Protein AF-A0A0B1TP93-F1 (afdb_monomer)

Radius of gyration: 24.2 Å; Cα contacts (8 Å, |Δi|>4): 201; chains: 1; bounding box: 73×57×52 Å

Mean predicted aligned error: 10.51 Å

Solvent-accessible surface area (backbone atoms only — not comparable to full-atom values): 12156 Å² total; per-residue (Å²): 126,74,70,66,61,55,55,57,62,55,63,61,63,81,68,67,81,67,82,81,66,78,88,52,59,66,60,50,34,51,51,51,49,71,74,44,86,90,63,82,66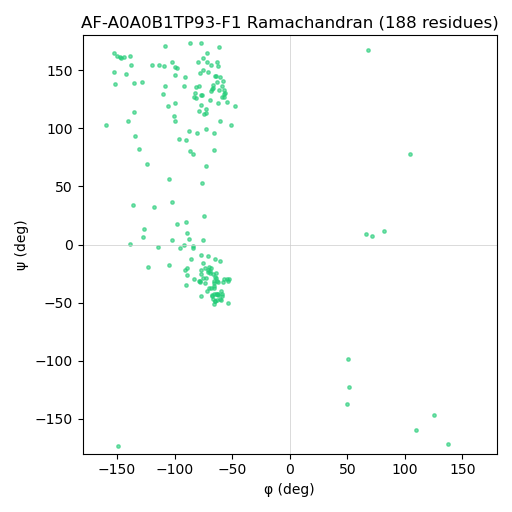,74,80,74,99,59,52,74,66,63,52,56,45,61,39,72,56,74,84,46,73,72,63,87,81,84,77,77,82,86,76,89,72,95,69,86,81,69,98,71,88,54,69,59,73,77,41,64,85,48,57,74,72,72,61,85,82,78,64,39,50,44,19,28,42,39,48,84,48,52,27,69,13,32,27,67,68,56,53,53,54,43,27,46,77,69,32,49,51,44,60,44,56,56,83,42,79,95,34,36,47,35,41,91,58,70,52,41,43,95,53,87,91,46,81,85,40,41,77,61,94,52,94,53,50,78,67,76,80,89,65,94,57,42,47,91,89,45,92,59,54,39,79,79,42,44,46,62,54,131

Structure (mmCIF, N/CA/C/O backbone):
data_AF-A0A0B1TP93-F1
#
_entry.id   AF-A0A0B1TP93-F1
#
loop_
_atom_site.group_PDB
_atom_site.id
_atom_site.type_symbol
_atom_site.label_atom_id
_atom_site.label_alt_id
_atom_site.label_comp_id
_atom_site.label_asym_id
_atom_site.label_entity_id
_atom_site.label_seq_id
_atom_site.pdbx_PDB_ins_code
_atom_site.Cartn_x
_atom_site.Cartn_y
_atom_site.Cartn_z
_atom_site.occupancy
_atom_site.B_iso_or_equiv
_atom_site.auth_seq_id
_atom_site.auth_comp_id
_atom_site.auth_asym_id
_atom_site.auth_atom_id
_atom_site.pdbx_PDB_model_num
ATOM 1 N N . THR A 1 1 ? 47.841 -39.096 -28.727 1.00 54.81 1 THR A N 1
ATOM 2 C CA . THR A 1 1 ? 47.836 -38.329 -27.460 1.00 54.81 1 THR A CA 1
ATOM 3 C C . THR A 1 1 ? 47.252 -36.923 -27.576 1.00 54.81 1 THR A C 1
ATOM 5 O O . THR A 1 1 ? 46.591 -36.526 -26.631 1.00 54.81 1 THR A O 1
ATOM 8 N N . ASN A 1 2 ? 47.375 -36.186 -28.693 1.00 51.75 2 ASN A N 1
ATOM 9 C CA . ASN A 1 2 ? 46.928 -34.773 -28.737 1.00 51.75 2 ASN A CA 1
ATOM 10 C C . ASN A 1 2 ? 45.438 -34.507 -29.065 1.00 51.75 2 ASN A C 1
ATOM 12 O O . ASN A 1 2 ? 44.979 -33.393 -28.848 1.00 51.75 2 ASN A O 1
ATOM 16 N N . ALA A 1 3 ? 44.660 -35.486 -29.544 1.00 48.00 3 ALA A N 1
ATOM 17 C CA . ALA A 1 3 ? 43.242 -35.263 -29.885 1.00 48.00 3 ALA A CA 1
ATOM 18 C C . ALA A 1 3 ? 42.294 -35.254 -28.664 1.00 48.00 3 ALA A C 1
ATOM 20 O O . ALA A 1 3 ? 41.300 -34.535 -28.653 1.00 48.00 3 ALA A O 1
ATOM 21 N N . VAL A 1 4 ? 42.610 -36.026 -27.616 1.00 44.28 4 VAL A N 1
ATOM 22 C CA . VAL A 1 4 ? 41.745 -36.173 -26.426 1.00 44.28 4 VAL A CA 1
ATOM 23 C C . VAL A 1 4 ? 41.778 -34.918 -25.541 1.00 44.28 4 VAL A C 1
ATOM 25 O O . VAL A 1 4 ? 40.759 -34.534 -24.979 1.00 44.28 4 VAL A O 1
ATOM 28 N N . LEU A 1 5 ? 42.922 -34.226 -25.483 1.00 43.34 5 LEU A N 1
ATOM 29 C CA . LEU A 1 5 ? 43.081 -32.966 -24.746 1.00 43.34 5 LEU A CA 1
ATOM 30 C C . LEU A 1 5 ? 42.241 -31.814 -25.327 1.00 43.34 5 LEU A C 1
ATOM 32 O O . LEU A 1 5 ? 41.767 -30.971 -24.571 1.00 43.34 5 LEU A O 1
ATOM 36 N N . ALA A 1 6 ? 42.008 -31.794 -26.644 1.00 44.69 6 ALA A N 1
ATOM 37 C CA . ALA A 1 6 ? 41.216 -30.746 -27.291 1.00 44.69 6 ALA A CA 1
ATOM 38 C C . ALA A 1 6 ? 39.714 -30.834 -26.950 1.00 44.69 6 ALA A C 1
ATOM 40 O O . ALA A 1 6 ? 39.073 -29.811 -26.728 1.00 44.69 6 ALA A O 1
ATOM 41 N N . LEU A 1 7 ? 39.156 -32.046 -26.847 1.00 41.69 7 LEU A N 1
ATOM 42 C CA . LEU A 1 7 ? 37.740 -32.251 -26.504 1.00 41.69 7 LEU A CA 1
ATOM 43 C C . LEU A 1 7 ? 37.415 -31.860 -25.054 1.00 41.69 7 LEU A C 1
ATOM 45 O O . LEU A 1 7 ? 36.369 -31.265 -24.806 1.00 41.69 7 LEU A O 1
ATOM 49 N N . VAL A 1 8 ? 38.321 -32.122 -24.107 1.00 45.44 8 VAL A N 1
ATOM 50 C CA . VAL A 1 8 ? 38.129 -31.742 -22.693 1.00 45.44 8 VAL A CA 1
ATOM 51 C C . VAL A 1 8 ? 38.113 -30.214 -22.516 1.00 45.44 8 VAL A C 1
ATOM 53 O O . VAL A 1 8 ? 37.357 -29.702 -21.690 1.00 45.44 8 VAL A O 1
ATOM 56 N N . ALA A 1 9 ? 38.880 -29.475 -23.325 1.00 43.78 9 ALA A N 1
ATOM 57 C CA . ALA A 1 9 ? 38.901 -28.009 -23.309 1.00 43.78 9 ALA A CA 1
ATOM 58 C C . ALA A 1 9 ? 37.633 -27.364 -23.906 1.00 43.78 9 ALA A C 1
ATOM 60 O O . ALA A 1 9 ? 37.250 -26.275 -23.492 1.00 43.78 9 ALA A O 1
ATOM 61 N N . ILE A 1 10 ? 36.964 -28.028 -24.855 1.00 47.50 10 ILE A N 1
ATOM 62 C CA . ILE A 1 10 ? 35.713 -27.524 -25.448 1.00 47.50 10 ILE A CA 1
ATOM 63 C C . ILE A 1 10 ? 34.537 -27.756 -24.487 1.00 47.50 10 ILE A C 1
ATOM 65 O O . ILE A 1 10 ? 33.770 -26.836 -24.222 1.00 47.50 10 ILE A O 1
ATOM 69 N N . ILE A 1 11 ? 34.441 -28.945 -23.882 1.00 45.34 11 ILE A N 1
ATOM 70 C CA . ILE A 1 11 ? 33.333 -29.303 -22.972 1.00 45.34 11 ILE A CA 1
ATOM 71 C C . ILE A 1 11 ? 33.375 -28.498 -21.652 1.00 45.34 11 ILE A C 1
ATOM 73 O O . ILE A 1 11 ? 32.359 -28.355 -20.977 1.00 45.34 11 ILE A O 1
ATOM 77 N N . SER A 1 12 ? 34.524 -27.921 -21.284 1.00 47.81 12 SER A N 1
ATOM 78 C CA . SER A 1 12 ? 34.661 -27.083 -20.081 1.00 47.81 12 SER A CA 1
ATOM 79 C C . SER A 1 12 ? 34.249 -25.612 -20.268 1.00 47.81 12 SER A C 1
ATOM 81 O O . SER A 1 12 ? 34.214 -24.878 -19.281 1.00 47.81 12 SER A O 1
ATOM 83 N N . LEU A 1 13 ? 33.866 -25.183 -21.479 1.00 43.97 13 LEU A N 1
ATOM 84 C CA . LEU A 1 13 ? 33.298 -23.845 -21.721 1.00 43.97 13 LEU A CA 1
ATOM 85 C C . LEU A 1 13 ? 31.765 -23.793 -21.581 1.00 43.97 13 LEU A C 1
ATOM 87 O O . LEU A 1 13 ? 31.232 -22.757 -21.190 1.00 43.97 13 LEU A O 1
ATOM 91 N N . ASP A 1 14 ? 31.064 -24.908 -21.803 1.00 47.41 14 ASP A N 1
ATOM 92 C CA . ASP A 1 14 ? 29.592 -24.974 -21.737 1.00 47.41 14 ASP A CA 1
ATOM 93 C C . ASP A 1 14 ? 29.036 -25.185 -20.311 1.00 47.41 14 ASP A C 1
ATOM 95 O O . ASP A 1 14 ? 27.822 -25.212 -20.108 1.00 47.41 14 ASP A O 1
ATOM 99 N N . VAL A 1 15 ? 29.908 -25.304 -19.298 1.00 47.03 15 VAL A N 1
ATOM 100 C CA . VAL A 1 15 ? 29.528 -25.499 -17.879 1.00 47.03 15 VAL A CA 1
ATOM 101 C C . VAL A 1 15 ? 30.000 -24.342 -16.987 1.00 47.03 15 VAL A C 1
ATOM 103 O O . VAL A 1 15 ? 30.248 -24.505 -15.794 1.00 47.03 15 VAL A O 1
ATOM 106 N N . VAL A 1 16 ? 30.049 -23.121 -17.530 1.00 46.19 16 VAL A N 1
ATOM 107 C CA . VAL A 1 16 ? 29.897 -21.923 -16.693 1.00 46.19 16 VAL A CA 1
ATOM 108 C C . VAL A 1 16 ? 28.412 -21.587 -16.637 1.00 46.19 16 VAL A C 1
ATOM 110 O O . VAL A 1 16 ? 27.889 -20.819 -17.444 1.00 46.19 16 VAL A O 1
ATOM 113 N N . ALA A 1 17 ? 27.725 -22.158 -15.647 1.00 47.31 17 ALA A N 1
ATOM 114 C CA . ALA A 1 17 ? 26.416 -21.680 -15.222 1.00 47.31 17 ALA A CA 1
ATOM 115 C C . ALA A 1 17 ? 26.583 -20.277 -14.613 1.00 47.31 17 ALA A C 1
ATOM 117 O O . ALA A 1 17 ? 26.699 -20.110 -13.401 1.00 47.31 17 ALA A O 1
ATOM 118 N N . ILE A 1 18 ? 26.654 -19.267 -15.483 1.00 44.12 18 ILE A N 1
ATOM 119 C CA . ILE A 1 18 ? 26.717 -17.856 -15.110 1.00 44.12 18 ILE A CA 1
ATOM 120 C C . ILE A 1 18 ? 25.525 -17.562 -14.197 1.00 44.12 18 ILE A C 1
ATOM 122 O O . ILE A 1 18 ? 24.376 -17.720 -14.615 1.00 44.12 18 ILE A O 1
ATOM 126 N N . GLU A 1 19 ? 25.795 -17.071 -12.983 1.00 42.56 19 GLU A N 1
ATOM 127 C CA . GLU A 1 19 ? 24.810 -16.327 -12.197 1.00 42.56 19 GLU A CA 1
ATOM 128 C C . GLU A 1 19 ? 24.235 -15.227 -13.098 1.00 42.56 19 GLU A C 1
ATOM 130 O O . GLU A 1 19 ? 24.906 -14.221 -13.354 1.00 42.56 19 GLU A O 1
ATOM 135 N N . ARG A 1 20 ? 23.018 -15.416 -13.626 1.00 48.25 20 ARG A N 1
ATOM 136 C CA . ARG A 1 20 ? 22.408 -14.504 -14.606 1.00 48.25 20 ARG A CA 1
ATOM 137 C C . ARG A 1 20 ? 21.962 -13.189 -13.957 1.00 48.25 20 ARG A C 1
ATOM 139 O O . ARG A 1 20 ? 20.781 -12.857 -13.928 1.00 48.25 20 ARG A O 1
ATOM 146 N N . ARG A 1 21 ? 22.927 -12.385 -13.504 1.00 51.12 21 ARG A N 1
ATOM 147 C CA . ARG A 1 21 ? 22.777 -10.930 -13.492 1.00 51.12 21 ARG A CA 1
ATOM 148 C C . ARG A 1 21 ? 22.481 -10.490 -14.932 1.00 51.12 21 ARG A C 1
ATOM 150 O O . ARG A 1 21 ? 23.198 -10.927 -15.834 1.00 51.12 21 ARG A O 1
ATOM 157 N N . PRO A 1 22 ? 21.480 -9.628 -15.174 1.00 55.19 22 PRO A N 1
ATOM 158 C CA . PRO A 1 22 ? 21.334 -8.975 -16.467 1.00 55.19 22 PRO A CA 1
ATOM 159 C C . PRO A 1 22 ? 22.534 -8.038 -16.655 1.00 55.19 22 PRO A C 1
ATOM 161 O O . PRO A 1 22 ? 22.556 -6.939 -16.105 1.00 55.19 22 PRO A O 1
ATOM 164 N N . GLN A 1 23 ? 23.571 -8.506 -17.358 1.00 63.78 23 GLN A N 1
ATOM 165 C CA . GLN A 1 23 ? 24.828 -7.758 -17.508 1.00 63.78 23 GLN A CA 1
ATOM 166 C C . GLN A 1 23 ? 24.680 -6.518 -18.404 1.00 63.78 23 GLN A C 1
ATOM 168 O O . GLN A 1 23 ? 25.482 -5.598 -18.292 1.00 63.78 23 GLN A O 1
ATOM 173 N N . ASP A 1 24 ? 23.632 -6.466 -19.230 1.00 81.44 24 ASP A N 1
ATOM 174 C CA . ASP A 1 24 ? 23.309 -5.343 -20.110 1.00 81.44 24 ASP A CA 1
ATOM 175 C C . ASP A 1 24 ? 21.829 -4.943 -19.961 1.00 81.44 24 ASP A C 1
ATOM 177 O O . ASP A 1 24 ? 20.952 -5.377 -20.709 1.00 81.44 24 ASP A O 1
ATOM 181 N N . ILE A 1 25 ? 21.532 -4.138 -18.934 1.00 83.94 25 ILE A N 1
ATOM 182 C CA . ILE A 1 25 ? 20.193 -3.555 -18.736 1.00 83.94 25 ILE A CA 1
ATOM 183 C C . ILE A 1 25 ? 19.794 -2.633 -19.911 1.00 83.94 25 ILE A C 1
ATOM 185 O O . ILE A 1 25 ? 18.658 -2.769 -20.369 1.00 83.94 25 ILE A O 1
ATOM 189 N N . PRO A 1 26 ? 20.668 -1.746 -20.443 1.00 90.12 26 PRO A N 1
ATOM 190 C CA . PRO A 1 26 ? 20.371 -0.972 -21.653 1.00 90.12 26 PRO A CA 1
ATOM 191 C C . PRO A 1 26 ? 19.946 -1.841 -22.847 1.00 90.12 26 PRO A C 1
ATOM 193 O O . PRO A 1 26 ? 18.871 -1.620 -23.402 1.00 90.12 26 PRO A O 1
ATOM 196 N N . GLY A 1 27 ? 20.710 -2.883 -23.185 1.00 91.94 27 GLY A N 1
ATOM 197 C CA . GLY A 1 27 ? 20.384 -3.790 -24.289 1.00 91.94 27 GLY A CA 1
ATOM 198 C C . GLY A 1 27 ? 19.069 -4.551 -24.093 1.00 91.94 27 GLY A C 1
ATOM 199 O O . GLY A 1 27 ? 18.348 -4.795 -25.061 1.00 91.94 27 GLY A O 1
ATOM 200 N N . ILE A 1 28 ? 18.696 -4.871 -22.847 1.00 91.81 28 ILE A N 1
ATOM 201 C CA . ILE A 1 28 ? 17.374 -5.434 -22.522 1.00 91.81 28 ILE A CA 1
ATOM 202 C C . ILE A 1 28 ? 16.258 -4.406 -22.766 1.00 91.81 28 ILE A C 1
ATOM 204 O O . ILE A 1 28 ? 15.238 -4.756 -23.362 1.00 91.81 28 ILE A O 1
ATOM 208 N N . VAL A 1 29 ? 16.439 -3.149 -22.348 1.00 94.00 29 VAL A N 1
ATOM 209 C CA . VAL A 1 29 ? 15.468 -2.064 -22.587 1.00 94.00 29 VAL A CA 1
ATOM 210 C C . VAL A 1 29 ? 15.268 -1.836 -24.088 1.00 94.00 29 VAL A C 1
ATOM 212 O O . VAL A 1 29 ? 14.125 -1.807 -24.553 1.00 94.00 29 VAL A O 1
ATOM 215 N N . ASP A 1 30 ? 16.353 -1.764 -24.860 1.00 95.19 30 ASP A N 1
ATOM 216 C CA . ASP A 1 30 ? 16.305 -1.616 -26.318 1.00 95.19 30 ASP A CA 1
ATOM 217 C C . ASP A 1 30 ? 15.649 -2.824 -26.997 1.00 95.19 30 ASP A C 1
ATOM 219 O O . ASP A 1 30 ? 14.804 -2.659 -27.880 1.00 95.19 30 ASP A O 1
ATOM 223 N N . TYR A 1 31 ? 15.974 -4.048 -26.566 1.00 94.88 31 TYR A N 1
ATOM 224 C CA . TYR A 1 31 ? 15.342 -5.265 -27.075 1.00 94.88 31 TYR A CA 1
ATOM 225 C C . TYR A 1 31 ? 13.826 -5.264 -26.834 1.00 94.88 31 TYR A C 1
ATOM 227 O O . TYR A 1 31 ? 13.060 -5.521 -27.765 1.00 94.88 31 TYR A O 1
ATOM 235 N N . ILE A 1 32 ? 13.381 -4.936 -25.616 1.00 95.44 32 ILE A N 1
ATOM 236 C CA . ILE A 1 32 ? 11.958 -4.883 -25.254 1.00 95.44 32 ILE A CA 1
ATOM 237 C C . ILE A 1 32 ? 11.228 -3.811 -26.072 1.00 95.44 32 ILE A C 1
ATOM 239 O O . ILE A 1 32 ? 10.187 -4.101 -26.662 1.00 95.44 32 ILE A O 1
ATOM 243 N N . ASN A 1 33 ? 11.783 -2.600 -26.159 1.00 96.69 33 ASN A N 1
ATOM 244 C CA . ASN A 1 33 ? 11.187 -1.488 -26.906 1.00 96.69 33 ASN A CA 1
ATOM 245 C C . ASN A 1 33 ? 11.207 -1.704 -28.433 1.00 96.69 33 ASN A C 1
ATOM 247 O O . ASN A 1 33 ? 10.396 -1.124 -29.149 1.00 96.69 33 ASN A O 1
ATOM 251 N N . LYS A 1 34 ? 12.111 -2.549 -28.947 1.00 97.19 34 LYS A N 1
ATOM 252 C CA . LYS A 1 34 ? 12.157 -2.953 -30.362 1.00 97.19 34 LYS A CA 1
ATOM 253 C C . LYS A 1 34 ? 11.194 -4.095 -30.697 1.00 97.19 34 LYS A C 1
ATOM 255 O O . LYS A 1 34 ? 10.776 -4.218 -31.846 1.00 97.19 34 LYS A O 1
ATOM 260 N N . LYS A 1 35 ? 10.896 -4.979 -29.738 1.00 97.69 35 LYS A N 1
ATOM 261 C CA . LYS A 1 35 ? 10.092 -6.194 -29.965 1.00 97.69 35 LYS A CA 1
ATOM 262 C C . LYS A 1 35 ? 8.594 -6.012 -29.748 1.00 97.69 35 LYS A C 1
ATOM 264 O O . LYS A 1 35 ? 7.832 -6.807 -30.289 1.00 97.69 35 LYS A O 1
ATOM 269 N N . GLN A 1 36 ? 8.177 -5.007 -28.985 1.00 95.69 36 GLN A N 1
ATOM 270 C CA . GLN A 1 36 ? 6.768 -4.704 -28.742 1.00 95.69 36 GLN A CA 1
ATOM 271 C C . GLN A 1 36 ? 6.546 -3.195 -28.576 1.00 95.69 36 GLN A C 1
ATOM 273 O O . GLN A 1 36 ? 7.483 -2.454 -28.294 1.00 95.69 36 GLN A O 1
ATOM 278 N N . SER A 1 37 ? 5.297 -2.756 -28.739 1.00 95.50 37 SER A N 1
ATOM 279 C CA . SER A 1 37 ? 4.873 -1.352 -28.622 1.00 95.50 37 SER A CA 1
ATOM 280 C C . SER A 1 37 ? 3.713 -1.144 -27.636 1.00 95.50 37 SER A C 1
ATOM 282 O O . SER A 1 37 ? 3.063 -0.103 -27.666 1.00 95.50 37 SER A O 1
ATOM 284 N N . LEU A 1 38 ? 3.409 -2.148 -26.807 1.00 96.50 38 LEU A N 1
ATOM 285 C CA . LEU A 1 38 ? 2.323 -2.136 -25.820 1.00 96.50 38 LEU A CA 1
ATOM 286 C C . LEU A 1 38 ? 2.700 -1.329 -24.570 1.00 96.50 38 LEU A C 1
ATOM 288 O O . LEU A 1 38 ? 1.847 -0.705 -23.947 1.00 96.50 38 LEU A O 1
ATOM 292 N N . PHE A 1 39 ? 3.983 -1.332 -24.209 1.00 96.06 39 PHE A N 1
ATOM 293 C CA . PHE A 1 39 ? 4.543 -0.534 -23.124 1.00 96.06 39 PHE A CA 1
ATOM 294 C C . PHE A 1 39 ? 5.955 -0.056 -23.474 1.00 96.06 39 PHE A C 1
ATOM 296 O O . PHE A 1 39 ? 6.622 -0.618 -24.343 1.00 96.06 39 PHE A O 1
ATOM 303 N N . LYS A 1 40 ? 6.431 0.974 -22.769 1.00 95.50 40 LYS A N 1
ATOM 304 C CA . LYS A 1 40 ? 7.805 1.468 -22.890 1.00 95.50 40 LYS A CA 1
ATOM 305 C C . LYS A 1 40 ? 8.617 1.047 -21.667 1.00 95.50 40 LYS A C 1
ATOM 307 O O . LYS A 1 40 ? 8.293 1.444 -20.551 1.00 95.50 40 LYS A O 1
ATOM 312 N N . ALA A 1 41 ? 9.671 0.269 -21.885 1.00 94.31 41 ALA A N 1
ATOM 313 C CA . ALA A 1 41 ? 10.693 -0.000 -20.884 1.00 94.31 41 ALA A CA 1
ATOM 314 C C . ALA A 1 41 ? 11.653 1.196 -20.762 1.00 94.31 41 ALA A C 1
ATOM 316 O O . ALA A 1 41 ? 11.940 1.876 -21.751 1.00 94.31 41 ALA A O 1
ATOM 317 N N . ASP A 1 42 ? 12.165 1.427 -19.555 1.00 92.19 42 ASP A N 1
ATOM 318 C CA . ASP A 1 42 ? 13.180 2.437 -19.243 1.00 92.19 42 ASP A CA 1
ATOM 319 C C . ASP A 1 42 ? 14.078 1.918 -18.106 1.00 92.19 42 ASP A C 1
ATOM 321 O O . ASP A 1 42 ? 13.708 0.987 -17.382 1.00 92.19 42 ASP A O 1
ATOM 325 N N . ILE A 1 43 ? 15.265 2.497 -17.948 1.00 88.50 43 ILE A N 1
ATOM 326 C CA . ILE A 1 43 ? 16.232 2.090 -16.925 1.00 88.50 43 ILE A CA 1
ATOM 327 C C . ILE A 1 43 ? 15.787 2.646 -15.557 1.00 88.50 43 ILE A C 1
ATOM 329 O O . ILE A 1 43 ? 15.558 3.855 -15.434 1.00 88.50 43 ILE A O 1
ATOM 333 N N . PRO A 1 44 ? 15.695 1.820 -14.493 1.00 82.81 44 PRO A N 1
ATOM 334 C CA . PRO A 1 44 ? 15.368 2.307 -13.156 1.00 82.81 44 PRO A CA 1
ATOM 335 C C . PRO A 1 44 ? 16.342 3.397 -12.693 1.00 82.81 44 PRO A C 1
ATOM 337 O O . PRO A 1 44 ? 17.556 3.204 -12.695 1.00 82.81 44 PRO A O 1
ATOM 340 N N . LYS A 1 45 ? 15.824 4.533 -12.209 1.00 83.31 45 LYS A N 1
ATOM 341 C CA . LYS A 1 45 ? 16.632 5.672 -11.714 1.00 83.31 45 LYS A CA 1
ATOM 342 C C . LYS A 1 45 ? 17.283 5.418 -10.339 1.00 83.31 45 LYS A C 1
ATOM 344 O O . LYS A 1 45 ? 17.578 6.355 -9.595 1.00 83.31 45 LYS A O 1
ATOM 349 N N . MET A 1 46 ? 17.499 4.158 -9.974 1.00 78.75 46 MET A N 1
ATOM 350 C CA . MET A 1 46 ? 17.955 3.683 -8.665 1.00 78.75 46 MET A CA 1
ATOM 351 C C . MET A 1 46 ? 18.992 2.568 -8.812 1.00 78.75 46 MET A C 1
ATOM 353 O O . MET A 1 46 ? 19.120 1.966 -9.875 1.00 78.75 46 MET A O 1
ATOM 357 N N . SER A 1 47 ? 19.754 2.298 -7.750 1.00 80.38 47 SER A N 1
ATOM 358 C CA . SER A 1 47 ? 20.727 1.198 -7.780 1.00 80.38 47 SER A CA 1
ATOM 359 C C . SER A 1 47 ? 20.019 -0.161 -7.828 1.00 80.38 47 SER A C 1
ATOM 361 O O . SER A 1 47 ? 18.912 -0.302 -7.315 1.00 80.38 47 SER A O 1
ATOM 363 N N . TYR A 1 48 ? 20.668 -1.199 -8.368 1.00 79.19 48 TYR A N 1
ATOM 364 C CA . TYR A 1 48 ? 20.110 -2.560 -8.343 1.00 79.19 48 TYR A CA 1
ATOM 365 C C . TYR A 1 48 ? 19.828 -3.058 -6.911 1.00 79.19 48 TYR A C 1
ATOM 367 O O . TYR A 1 48 ? 18.857 -3.778 -6.690 1.00 79.19 48 TYR A O 1
ATOM 375 N N . LYS A 1 49 ? 20.634 -2.630 -5.926 1.00 76.75 49 LYS A N 1
ATOM 376 C CA . LYS A 1 49 ? 20.413 -2.929 -4.503 1.00 76.75 49 LYS A CA 1
ATOM 377 C C . LYS A 1 49 ? 19.126 -2.275 -3.985 1.00 76.75 49 LYS A C 1
ATOM 379 O O . LYS A 1 49 ? 18.315 -2.968 -3.385 1.00 76.75 49 LYS A O 1
ATOM 384 N N . GLU A 1 50 ? 18.934 -0.985 -4.267 1.00 75.69 50 GLU A N 1
ATOM 385 C CA . GLU A 1 50 ? 17.733 -0.212 -3.901 1.00 75.69 50 GLU A CA 1
ATOM 386 C C . GLU A 1 50 ? 16.475 -0.717 -4.628 1.00 75.69 50 GLU A C 1
ATOM 388 O O . GLU A 1 50 ? 15.387 -0.732 -4.064 1.00 75.69 50 GLU A O 1
ATOM 393 N N . PHE A 1 51 ? 16.615 -1.161 -5.879 1.00 77.94 51 PHE A N 1
ATOM 394 C CA . PHE A 1 51 ? 15.531 -1.789 -6.628 1.00 77.94 51 PHE A CA 1
ATOM 395 C C . PHE A 1 51 ? 15.138 -3.127 -5.994 1.00 77.94 51 PHE A C 1
ATOM 397 O O . PHE A 1 51 ? 13.975 -3.334 -5.659 1.00 77.94 51 PHE A O 1
ATOM 404 N N . LYS A 1 52 ? 16.112 -4.017 -5.745 1.00 76.69 52 LYS A N 1
ATOM 405 C CA . LYS A 1 52 ? 15.856 -5.321 -5.120 1.00 76.69 52 LYS A CA 1
ATOM 406 C C . LYS A 1 52 ? 15.315 -5.193 -3.688 1.00 76.69 52 LYS A C 1
ATOM 408 O O . LYS A 1 52 ? 14.504 -6.021 -3.295 1.00 76.69 52 LYS A O 1
ATOM 413 N N . SER A 1 53 ? 15.692 -4.159 -2.929 1.00 73.62 53 SER A N 1
ATOM 414 C CA . SER A 1 53 ? 15.166 -3.906 -1.575 1.00 73.62 53 SER A CA 1
ATOM 415 C C . SER A 1 53 ? 13.740 -3.341 -1.533 1.00 73.62 53 SER A C 1
ATOM 417 O O . SER A 1 53 ? 13.263 -3.021 -0.448 1.00 73.62 53 SER A O 1
ATOM 419 N N . ARG A 1 54 ? 13.071 -3.204 -2.686 1.00 75.19 54 ARG A N 1
ATOM 420 C CA . ARG A 1 54 ? 11.654 -2.824 -2.814 1.00 75.19 54 ARG A CA 1
ATOM 421 C C . ARG A 1 54 ? 10.789 -3.949 -3.410 1.00 75.19 54 ARG A C 1
ATOM 423 O O . ARG A 1 54 ? 9.586 -3.767 -3.566 1.00 75.19 54 ARG A O 1
ATOM 430 N N . LEU A 1 55 ? 11.379 -5.093 -3.778 1.00 76.88 55 LEU A N 1
ATOM 431 C CA . LEU A 1 55 ? 10.681 -6.215 -4.418 1.00 76.88 55 LEU A CA 1
ATOM 432 C C . LEU A 1 55 ? 10.344 -7.331 -3.425 1.00 76.88 55 LEU A C 1
ATOM 434 O O . LEU A 1 55 ? 11.115 -7.630 -2.516 1.00 76.88 55 LEU A O 1
ATOM 438 N N . ILE A 1 56 ? 9.202 -7.986 -3.644 1.00 74.81 56 ILE A N 1
ATOM 439 C CA . ILE A 1 56 ? 8.806 -9.185 -2.897 1.00 74.81 56 ILE A CA 1
ATOM 440 C C . ILE A 1 56 ? 9.743 -10.343 -3.276 1.00 74.81 56 ILE A C 1
ATOM 442 O O . ILE A 1 56 ? 10.025 -10.573 -4.451 1.00 74.81 56 ILE A O 1
ATOM 446 N N . ASP A 1 57 ? 10.239 -11.028 -2.250 1.00 76.88 57 ASP A N 1
ATOM 447 C CA . ASP A 1 57 ? 11.139 -12.180 -2.329 1.00 76.88 57 ASP A CA 1
ATOM 448 C C . ASP A 1 57 ? 10.331 -13.442 -2.682 1.00 76.88 57 ASP A C 1
ATOM 450 O O . ASP A 1 57 ? 9.225 -13.650 -2.174 1.00 76.88 57 ASP A O 1
ATOM 454 N N . ASP A 1 58 ? 10.855 -14.255 -3.597 1.00 80.94 58 ASP A N 1
ATOM 455 C CA . ASP A 1 58 ? 10.142 -15.339 -4.272 1.00 80.94 58 ASP A CA 1
ATOM 456 C C . ASP A 1 58 ? 9.686 -16.456 -3.321 1.00 80.94 58 ASP A C 1
ATOM 458 O O . ASP A 1 58 ? 8.599 -17.010 -3.504 1.00 80.94 58 ASP A O 1
ATOM 462 N N . LYS A 1 59 ? 10.413 -16.682 -2.218 1.00 80.00 59 LYS A N 1
ATOM 463 C CA . LYS A 1 59 ? 10.040 -17.658 -1.171 1.00 80.00 59 LYS A CA 1
ATOM 464 C C . LYS A 1 59 ? 8.696 -17.369 -0.485 1.00 80.00 59 LYS A C 1
ATOM 466 O O . LYS A 1 59 ? 8.176 -18.207 0.244 1.00 80.00 59 LYS A O 1
ATOM 471 N N . TYR A 1 60 ? 8.136 -16.170 -0.662 1.00 76.44 60 TYR A N 1
ATOM 472 C CA . TYR A 1 60 ? 6.861 -15.776 -0.060 1.00 76.44 60 TYR A CA 1
ATOM 473 C C . TYR A 1 60 ? 5.637 -16.052 -0.946 1.00 76.44 60 TYR A C 1
ATOM 475 O O . TYR A 1 60 ? 4.508 -15.825 -0.508 1.00 76.44 60 TYR A O 1
ATOM 483 N N . PHE A 1 61 ? 5.840 -16.601 -2.148 1.00 77.75 61 PHE A N 1
ATOM 484 C CA . PHE A 1 61 ? 4.768 -17.089 -3.026 1.00 77.75 61 PHE A CA 1
ATOM 485 C C . PHE A 1 61 ? 4.500 -18.603 -2.885 1.00 77.75 61 PHE A C 1
ATOM 487 O O . PHE A 1 61 ? 3.577 -19.115 -3.518 1.00 77.75 61 PHE A O 1
ATOM 494 N N . GLU A 1 62 ? 5.273 -19.310 -2.053 1.00 74.81 62 GLU A N 1
ATOM 495 C CA . GLU A 1 62 ? 5.197 -20.770 -1.850 1.00 74.81 62 GLU A CA 1
ATOM 496 C C . GLU A 1 62 ? 4.206 -21.212 -0.745 1.00 74.81 62 GLU A C 1
ATOM 498 O O . GLU A 1 62 ? 4.205 -22.374 -0.346 1.00 74.81 62 GLU A O 1
ATOM 503 N N . ASP A 1 63 ? 3.369 -20.305 -0.224 1.00 70.00 63 ASP A N 1
ATOM 504 C CA . ASP A 1 63 ? 2.405 -20.613 0.851 1.00 70.00 63 ASP A CA 1
ATOM 505 C C . ASP A 1 63 ? 1.235 -21.490 0.358 1.00 70.00 63 ASP A C 1
ATOM 507 O O . ASP A 1 63 ? 0.889 -21.499 -0.829 1.00 70.00 63 ASP A O 1
ATOM 511 N N . GLU A 1 64 ? 0.588 -22.204 1.283 1.00 73.62 64 GLU A N 1
ATOM 512 C CA . GLU A 1 64 ? -0.544 -23.077 0.959 1.00 73.62 64 GLU A CA 1
ATOM 513 C C . GLU A 1 64 ? -1.713 -22.265 0.378 1.00 73.62 64 GLU A C 1
ATOM 515 O O . GLU A 1 64 ? -2.226 -21.324 0.991 1.00 73.62 64 GLU A O 1
ATOM 520 N N . ARG A 1 65 ? -2.138 -22.618 -0.840 1.00 73.62 65 ARG A N 1
ATOM 521 C CA . ARG A 1 65 ? -3.199 -21.897 -1.547 1.00 73.62 65 ARG A CA 1
ATOM 522 C C . ARG A 1 65 ? -4.566 -22.337 -1.040 1.00 73.62 65 ARG A C 1
ATOM 524 O O . ARG A 1 65 ? -5.132 -23.310 -1.532 1.00 73.62 65 ARG A O 1
ATOM 531 N N . VAL A 1 66 ? -5.109 -21.577 -0.096 1.00 78.06 66 VAL A N 1
ATOM 532 C CA . VAL A 1 66 ? -6.537 -21.630 0.233 1.00 78.06 66 VAL A CA 1
ATOM 533 C C . VAL A 1 66 ? -7.308 -20.963 -0.906 1.00 78.06 66 VAL A C 1
ATOM 535 O O . VAL A 1 66 ? -7.176 -19.760 -1.132 1.00 78.06 66 VAL A O 1
ATOM 538 N N . TYR A 1 67 ? -8.086 -21.754 -1.640 1.00 80.44 67 TYR A N 1
ATOM 539 C CA . TYR A 1 67 ? -8.991 -21.264 -2.677 1.00 80.44 67 TYR A CA 1
ATOM 540 C C . TYR A 1 67 ? -10.370 -21.001 -2.065 1.00 80.44 67 TYR A C 1
ATOM 542 O O . TYR A 1 67 ? -10.859 -21.815 -1.284 1.00 80.44 67 TYR A O 1
ATOM 550 N N . GLY A 1 68 ? -10.985 -19.870 -2.413 1.00 81.75 68 GLY A N 1
ATOM 551 C CA . GLY A 1 68 ? -12.414 -19.656 -2.180 1.00 81.75 68 GLY A CA 1
ATOM 552 C C . GLY A 1 68 ? -13.245 -20.353 -3.256 1.00 81.75 68 GLY A C 1
ATOM 553 O O . GLY A 1 68 ? -12.744 -20.601 -4.355 1.00 81.75 68 GLY A O 1
ATOM 554 N N . ASP A 1 69 ? -14.507 -20.645 -2.948 1.00 86.75 69 ASP A N 1
ATOM 555 C CA . ASP A 1 69 ? -15.447 -21.199 -3.922 1.00 86.75 69 ASP A CA 1
ATOM 556 C C . ASP A 1 69 ? -15.700 -20.210 -5.072 1.00 86.75 69 ASP A C 1
ATOM 558 O O . ASP A 1 69 ? -15.852 -19.002 -4.863 1.00 86.75 69 ASP A O 1
ATOM 562 N N . GLU A 1 70 ? -15.774 -20.722 -6.302 1.00 85.06 70 GLU A N 1
ATOM 563 C CA . GLU A 1 70 ? -16.151 -19.913 -7.460 1.00 85.06 70 GLU A CA 1
ATOM 564 C C . GLU A 1 70 ? -17.652 -19.591 -7.400 1.00 85.06 70 GLU A C 1
ATOM 566 O O . GLU A 1 70 ? -18.509 -20.476 -7.452 1.00 85.06 70 GLU A O 1
ATOM 571 N N . VAL A 1 71 ? -17.982 -18.304 -7.278 1.00 86.56 71 VAL A N 1
ATOM 572 C CA . VAL A 1 71 ? -19.374 -17.847 -7.214 1.00 86.56 71 VAL A CA 1
ATOM 573 C C . VAL A 1 71 ? -19.980 -17.869 -8.616 1.00 86.56 71 VAL A C 1
ATOM 575 O O . VAL A 1 71 ? -19.524 -17.154 -9.506 1.00 86.56 71 VAL A O 1
ATOM 578 N N . ALA A 1 72 ? -21.049 -18.646 -8.800 1.00 87.12 72 ALA A N 1
ATOM 579 C CA . ALA A 1 72 ? -21.775 -18.722 -10.065 1.00 87.12 72 ALA A CA 1
ATOM 580 C C . ALA A 1 72 ? -22.346 -17.347 -10.470 1.00 87.12 72 ALA A C 1
ATOM 582 O O . ALA A 1 72 ? -23.326 -16.863 -9.896 1.00 87.12 72 ALA A O 1
ATOM 583 N N . PHE A 1 73 ? -21.734 -16.719 -11.477 1.00 88.88 73 PHE A N 1
ATOM 584 C CA . PHE A 1 73 ? -22.132 -15.414 -11.997 1.00 88.88 73 PHE A CA 1
ATOM 585 C C . PHE A 1 73 ? -22.946 -15.565 -13.288 1.00 88.88 73 PHE A C 1
ATOM 587 O O . PHE A 1 73 ? -22.415 -15.914 -14.337 1.00 88.88 73 PHE A O 1
ATOM 594 N N . ASN A 1 74 ? -24.243 -15.257 -13.216 1.00 87.88 74 ASN A N 1
ATOM 595 C CA . ASN A 1 74 ? -25.179 -15.358 -14.346 1.00 87.88 74 ASN A CA 1
ATOM 596 C C . ASN A 1 74 ? -25.274 -14.063 -15.186 1.00 87.88 74 ASN A C 1
ATOM 598 O O . ASN A 1 74 ? -26.277 -13.846 -15.865 1.00 87.88 74 ASN A O 1
ATOM 602 N N . GLY A 1 75 ? -24.286 -13.170 -15.090 1.00 89.94 75 GLY A N 1
ATOM 603 C CA . GLY A 1 75 ? -24.238 -11.906 -15.830 1.00 89.94 75 GLY A CA 1
ATOM 604 C C . GLY A 1 75 ? -23.180 -11.904 -16.935 1.00 89.94 75 GLY A C 1
ATOM 605 O O . GLY A 1 75 ? -22.333 -12.791 -17.014 1.00 89.94 75 GLY A O 1
ATOM 606 N N . GLU A 1 76 ? -23.195 -10.867 -17.768 1.00 93.62 76 GLU A N 1
ATOM 607 C CA . GLU A 1 76 ? -22.130 -10.622 -18.743 1.00 93.62 76 GLU A CA 1
ATOM 608 C C . GLU A 1 76 ? -20.952 -9.901 -18.069 1.00 93.62 76 GLU A C 1
ATOM 610 O O . GLU A 1 76 ? -21.133 -8.901 -17.369 1.00 93.62 76 GLU A O 1
ATOM 615 N N . ILE A 1 77 ? -19.733 -10.410 -18.269 1.00 93.62 77 ILE A N 1
ATOM 616 C CA . ILE A 1 77 ? -18.504 -9.757 -17.800 1.00 93.62 77 ILE A CA 1
ATOM 617 C C . ILE A 1 77 ? -18.130 -8.667 -18.822 1.00 93.62 77 ILE A C 1
ATOM 619 O O . ILE A 1 77 ? -18.013 -8.980 -20.009 1.00 93.62 77 ILE A O 1
ATOM 623 N N . PRO A 1 78 ? -17.934 -7.400 -18.410 1.00 95.88 78 PRO A N 1
ATOM 624 C CA . PRO A 1 78 ? -17.642 -6.316 -19.342 1.00 95.88 78 PRO A CA 1
ATOM 625 C C . PRO A 1 78 ? -16.231 -6.432 -19.937 1.00 95.88 78 PRO A C 1
ATOM 627 O O . PRO A 1 78 ? -15.292 -6.843 -19.259 1.00 95.88 78 PRO A O 1
ATOM 630 N N . GLU A 1 79 ? -16.060 -5.969 -21.181 1.00 97.38 79 GLU A N 1
ATOM 631 C CA . GLU A 1 79 ? -14.763 -5.935 -21.887 1.00 97.38 79 GLU A CA 1
ATOM 632 C C . GLU A 1 79 ? -13.683 -5.144 -21.121 1.00 97.38 79 GLU A C 1
ATOM 634 O O . GLU A 1 79 ? -12.494 -5.452 -21.198 1.00 97.38 79 GLU A O 1
ATOM 639 N N . SER A 1 80 ? -14.085 -4.133 -20.345 1.00 97.62 80 SER A N 1
ATOM 640 C CA . SER A 1 80 ? -13.187 -3.420 -19.437 1.00 97.62 80 SER A CA 1
ATOM 641 C C . SER A 1 80 ? -13.884 -3.047 -18.132 1.00 97.62 80 SER A C 1
ATOM 643 O O . SER A 1 80 ? -15.073 -2.729 -18.109 1.00 97.62 80 SER A O 1
ATOM 645 N N . PHE A 1 81 ? -13.121 -3.054 -17.039 1.00 96.69 81 PHE A N 1
ATOM 646 C CA . PHE A 1 81 ? -13.598 -2.696 -15.709 1.00 96.69 81 PHE A CA 1
ATOM 647 C C . PHE A 1 81 ? -12.594 -1.781 -14.998 1.00 96.69 81 PHE A C 1
ATOM 649 O O . PHE A 1 81 ? -11.385 -1.987 -15.076 1.00 96.69 81 PHE A O 1
ATOM 656 N N . ASP A 1 82 ? -13.094 -0.765 -14.294 1.00 97.62 82 ASP A N 1
ATOM 657 C CA . ASP A 1 82 ? -12.287 0.151 -13.483 1.00 97.62 82 ASP A CA 1
ATOM 658 C C . ASP A 1 82 ? -13.038 0.453 -12.185 1.00 97.62 82 ASP A C 1
ATOM 660 O O . ASP A 1 82 ? -14.007 1.218 -12.172 1.00 97.62 82 ASP A O 1
ATOM 664 N N . ALA A 1 83 ? -12.571 -0.132 -11.081 1.00 97.81 83 ALA A N 1
ATOM 665 C CA . ALA A 1 83 ? -13.182 0.009 -9.762 1.00 97.81 83 ALA A CA 1
ATOM 666 C C . ALA A 1 83 ? -13.351 1.481 -9.329 1.00 97.81 83 ALA A C 1
ATOM 668 O O . ALA A 1 83 ? -14.313 1.816 -8.645 1.00 97.81 83 ALA A O 1
ATOM 669 N N . ARG A 1 84 ? -12.478 2.392 -9.788 1.00 97.69 84 ARG A N 1
ATOM 670 C CA . ARG A 1 84 ? -12.549 3.834 -9.474 1.00 97.69 84 ARG A CA 1
ATOM 671 C C . ARG A 1 84 ? -13.718 4.533 -10.176 1.00 97.69 84 ARG A C 1
ATOM 673 O O . ARG A 1 84 ? -14.107 5.630 -9.768 1.00 97.69 84 ARG A O 1
ATOM 680 N N . LYS A 1 85 ? -14.231 3.952 -11.266 1.00 97.88 85 LYS A N 1
ATOM 681 C CA . LYS A 1 85 ? -15.432 4.418 -11.977 1.00 97.88 85 LYS A CA 1
ATOM 682 C C . LYS A 1 85 ? -16.696 3.758 -11.435 1.00 97.88 85 LYS A C 1
ATOM 684 O O . LYS A 1 85 ? -17.725 4.418 -11.408 1.00 97.88 85 LYS A O 1
ATOM 689 N N . GLN A 1 86 ? -16.603 2.493 -11.018 1.00 97.94 86 GLN A N 1
ATOM 690 C CA . GLN A 1 86 ? -17.733 1.737 -10.476 1.00 97.94 86 GLN A CA 1
ATOM 691 C C . GLN A 1 86 ? -18.141 2.207 -9.072 1.00 97.94 86 GLN A C 1
ATOM 693 O O . GLN A 1 86 ? -19.333 2.313 -8.803 1.00 97.94 86 GLN A O 1
ATOM 698 N N . TRP A 1 87 ? -17.163 2.515 -8.215 1.00 98.00 87 TRP A N 1
ATOM 699 C CA . TRP A 1 87 ? -17.371 2.993 -6.843 1.00 98.00 87 TRP A CA 1
ATOM 700 C C . TRP A 1 87 ? -16.665 4.343 -6.638 1.00 98.00 87 TRP A C 1
ATOM 702 O O . TRP A 1 87 ? -15.617 4.417 -5.985 1.00 98.00 87 TRP A O 1
ATOM 712 N N . PRO A 1 88 ? -17.153 5.428 -7.272 1.00 97.50 88 PRO A N 1
ATOM 713 C CA . PRO A 1 88 ? -16.529 6.745 -7.185 1.00 97.50 88 PRO A CA 1
ATOM 714 C C . PRO A 1 88 ? -16.541 7.339 -5.768 1.00 97.50 88 PRO A C 1
ATOM 716 O O . PRO A 1 88 ? -15.670 8.145 -5.455 1.00 97.50 88 PRO A O 1
ATOM 719 N N . GLU A 1 89 ? -17.483 6.927 -4.920 1.00 97.75 89 GLU A N 1
ATOM 720 C CA . GLU A 1 89 ? -17.604 7.283 -3.504 1.00 97.75 89 GLU A CA 1
ATOM 721 C C . GLU A 1 89 ? -16.522 6.644 -2.617 1.00 97.75 89 GLU A C 1
ATOM 723 O O . GLU A 1 89 ? -16.189 7.173 -1.553 1.00 97.75 89 GLU A O 1
ATOM 728 N N . CYS A 1 90 ? -15.931 5.529 -3.055 1.00 97.25 90 CYS A N 1
ATOM 729 C CA . CYS A 1 90 ? -14.863 4.842 -2.340 1.00 97.25 90 CYS A CA 1
ATOM 730 C C . CYS A 1 90 ? -13.499 5.468 -2.663 1.00 97.25 90 CYS A C 1
ATOM 732 O O . CYS A 1 90 ? -12.699 4.918 -3.423 1.00 97.25 90 CYS A O 1
ATOM 734 N N . GLU A 1 91 ? -13.208 6.616 -2.045 1.00 95.38 91 GLU A N 1
ATOM 735 C CA . GLU A 1 91 ? -11.950 7.356 -2.252 1.00 95.38 91 GLU A CA 1
ATOM 736 C C . GLU A 1 91 ? -10.697 6.487 -2.031 1.00 95.38 91 GLU A C 1
ATOM 738 O O . GLU A 1 91 ? -9.702 6.635 -2.736 1.00 95.38 91 GLU A O 1
ATOM 743 N N . SER A 1 92 ? -10.758 5.496 -1.134 1.00 94.88 92 SER A N 1
ATOM 744 C CA . SER A 1 92 ? -9.680 4.524 -0.897 1.00 94.88 92 SER A CA 1
ATOM 745 C C . SER A 1 92 ? -9.178 3.810 -2.161 1.00 94.88 92 SER A C 1
ATOM 747 O O . SER A 1 92 ? -7.994 3.490 -2.227 1.00 94.88 92 SER A O 1
ATOM 749 N N . ILE A 1 93 ? -10.028 3.612 -3.176 1.00 96.81 93 ILE A N 1
ATOM 750 C CA . ILE A 1 93 ? -9.682 2.958 -4.452 1.00 96.81 93 ILE A CA 1
ATOM 751 C C . ILE A 1 93 ? -8.825 3.884 -5.346 1.00 96.81 93 ILE A C 1
ATOM 753 O O . ILE A 1 93 ? -8.125 3.423 -6.249 1.00 96.81 93 ILE A O 1
ATOM 757 N N . ARG A 1 94 ? -8.842 5.202 -5.101 1.00 96.44 94 ARG A N 1
ATOM 758 C CA . ARG A 1 94 ? -8.000 6.196 -5.796 1.00 96.44 94 ARG A CA 1
ATOM 759 C C . ARG A 1 94 ? -6.645 6.428 -5.124 1.00 96.44 94 ARG A C 1
ATOM 761 O O . ARG A 1 94 ? -5.732 6.930 -5.780 1.00 96.44 94 ARG A O 1
ATOM 768 N N . ILE A 1 95 ? -6.498 6.078 -3.845 1.00 93.94 95 ILE A N 1
ATOM 769 C CA . ILE A 1 95 ? -5.311 6.415 -3.049 1.00 93.94 95 ILE A CA 1
ATOM 770 C C . ILE A 1 95 ? -4.141 5.476 -3.370 1.00 93.94 95 ILE A C 1
ATOM 772 O O . ILE A 1 95 ? -4.147 4.298 -3.018 1.00 93.94 95 ILE A O 1
ATOM 776 N N . ILE A 1 96 ? -3.073 6.039 -3.936 1.00 91.19 96 ILE A N 1
ATOM 777 C CA . ILE A 1 96 ? -1.763 5.382 -4.013 1.00 91.19 96 ILE A CA 1
ATOM 778 C C . ILE A 1 96 ? -1.025 5.605 -2.686 1.00 91.19 96 ILE A C 1
ATOM 780 O O . ILE A 1 96 ? -0.897 6.737 -2.220 1.00 91.19 96 ILE A O 1
ATOM 784 N N . ARG A 1 97 ? -0.558 4.522 -2.055 1.00 90.69 97 ARG A N 1
ATOM 785 C CA . ARG A 1 97 ? 0.194 4.547 -0.788 1.00 90.69 97 ARG A CA 1
ATOM 786 C C . ARG A 1 97 ? 1.699 4.416 -1.053 1.00 90.69 97 ARG A C 1
ATOM 788 O O . ARG A 1 97 ? 2.100 3.790 -2.028 1.00 90.69 97 ARG A O 1
ATOM 795 N N . ASP A 1 98 ? 2.515 4.960 -0.152 1.00 87.62 98 ASP A N 1
ATOM 796 C CA . ASP A 1 98 ? 3.974 4.789 -0.134 1.00 87.62 98 ASP A CA 1
ATOM 797 C C . ASP A 1 98 ? 4.362 3.914 1.074 1.00 87.62 98 ASP A C 1
ATOM 799 O O . ASP A 1 98 ? 3.918 4.164 2.196 1.00 87.62 98 ASP A O 1
ATOM 803 N N . GLN A 1 99 ? 5.167 2.876 0.835 1.00 86.31 99 GLN A N 1
ATOM 804 C CA . GLN A 1 99 ? 5.693 1.955 1.853 1.00 86.31 99 GLN A CA 1
ATOM 805 C C . GLN A 1 99 ? 7.016 2.436 2.487 1.00 86.31 99 GLN A C 1
ATOM 807 O O . GLN A 1 99 ? 7.637 1.713 3.269 1.00 86.31 99 GLN A O 1
ATOM 812 N N . ALA A 1 100 ? 7.471 3.643 2.135 1.00 86.94 100 ALA A N 1
ATOM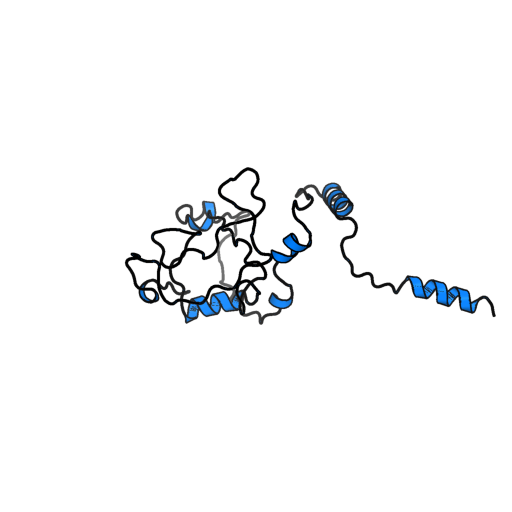 813 C CA . ALA A 1 100 ? 8.788 4.175 2.463 1.00 86.94 100 ALA A CA 1
ATOM 814 C C . ALA A 1 100 ? 9.891 3.159 2.096 1.00 86.94 100 ALA A C 1
ATOM 816 O O . ALA A 1 100 ? 9.830 2.530 1.037 1.00 86.94 100 ALA A O 1
ATOM 817 N N . ASN A 1 101 ? 10.891 2.970 2.964 1.00 83.19 101 ASN A N 1
ATOM 818 C CA . ASN A 1 101 ? 11.885 1.903 2.817 1.00 83.19 101 ASN A CA 1
ATO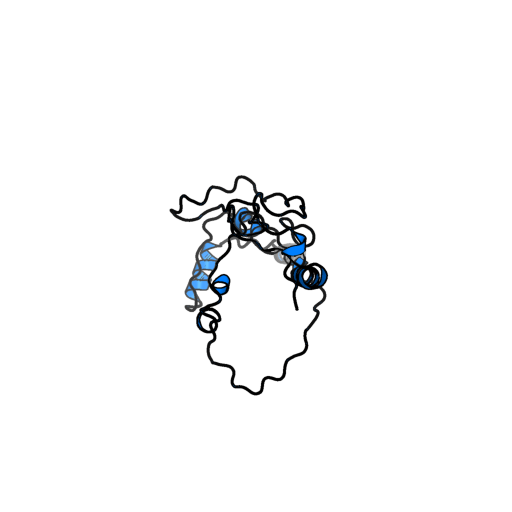M 819 C C . ASN A 1 101 ? 11.623 0.700 3.748 1.00 83.19 101 ASN A C 1
ATOM 821 O O . ASN A 1 101 ? 12.550 0.097 4.282 1.00 83.19 101 ASN A O 1
ATOM 825 N N . CYS A 1 102 ? 10.351 0.359 3.972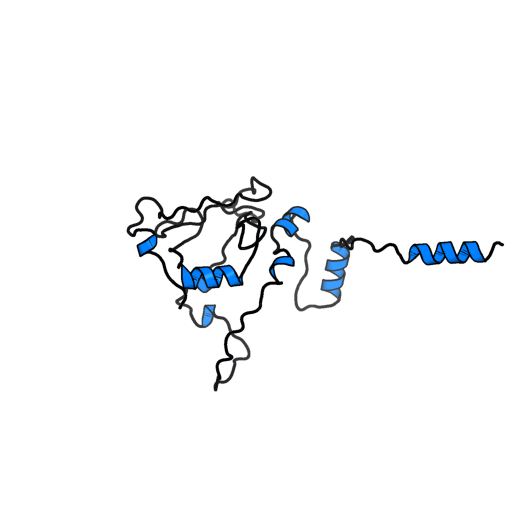 1.00 81.19 102 CYS A N 1
ATOM 826 C CA . CYS A 1 102 ? 9.927 -0.893 4.602 1.00 81.19 102 CYS A CA 1
ATOM 827 C C . CYS A 1 102 ? 9.577 -1.879 3.472 1.00 81.19 102 CYS A C 1
ATOM 829 O O . CYS A 1 102 ? 8.474 -1.824 2.925 1.00 81.19 102 CYS A O 1
ATOM 831 N N . GLY A 1 103 ? 10.565 -2.671 3.029 1.00 65.19 103 GLY A N 1
ATOM 832 C CA . GLY A 1 103 ? 10.614 -3.134 1.630 1.00 65.19 103 GLY A CA 1
ATOM 833 C C . GLY A 1 103 ? 11.014 -4.585 1.346 1.00 65.19 103 GLY A C 1
ATOM 834 O O . GLY A 1 103 ? 11.016 -4.975 0.179 1.00 65.19 103 GLY A O 1
ATOM 835 N N . ARG A 1 104 ? 11.298 -5.418 2.355 1.00 53.66 104 ARG A N 1
ATOM 836 C CA . ARG A 1 104 ? 11.285 -6.882 2.188 1.00 53.66 104 ARG A CA 1
ATOM 837 C C . ARG A 1 104 ? 9.943 -7.363 2.758 1.00 53.66 104 ARG A C 1
ATOM 839 O O . ARG A 1 104 ? 9.722 -7.284 3.956 1.00 53.66 104 ARG A O 1
ATOM 846 N N . ASN A 1 105 ? 8.997 -7.747 1.900 1.00 51.94 105 ASN A N 1
ATOM 847 C CA . ASN A 1 105 ? 7.553 -7.834 2.228 1.00 51.94 105 ASN A CA 1
ATOM 848 C C . ASN A 1 105 ? 7.065 -9.307 2.297 1.00 51.94 105 ASN A C 1
ATOM 850 O O . ASN A 1 105 ? 7.668 -10.147 1.640 1.00 51.94 105 ASN A O 1
ATOM 854 N N . TYR A 1 106 ? 6.023 -9.730 3.034 1.00 55.47 106 TYR A N 1
ATOM 855 C CA . TYR A 1 106 ? 5.213 -9.107 4.106 1.00 55.47 106 TYR A CA 1
ATOM 856 C C . TYR A 1 106 ? 4.454 -10.166 4.987 1.00 55.47 106 TYR A C 1
ATOM 858 O O . TYR A 1 106 ? 3.417 -10.652 4.563 1.00 55.47 106 TYR A O 1
ATOM 866 N N . TYR A 1 107 ? 4.923 -10.482 6.219 1.00 44.31 107 TYR A N 1
ATOM 867 C CA . TYR A 1 107 ? 4.378 -11.375 7.308 1.00 44.31 107 TYR A CA 1
ATOM 868 C C . TYR A 1 107 ? 4.984 -12.776 7.568 1.00 44.31 107 TYR A C 1
ATOM 870 O O . TYR A 1 107 ? 4.429 -13.813 7.221 1.00 44.31 107 TYR A O 1
ATOM 878 N N . LEU A 1 108 ? 6.128 -12.886 8.240 1.00 45.03 108 LEU A N 1
ATOM 879 C CA . LEU A 1 108 ? 6.116 -12.838 9.702 1.00 45.03 108 LEU A CA 1
ATOM 880 C C . LEU A 1 108 ? 7.087 -11.814 10.321 1.00 45.03 108 LEU A C 1
ATOM 882 O O . LEU A 1 108 ? 7.191 -11.760 11.542 1.00 45.03 108 LEU A O 1
ATOM 886 N N . TYR A 1 109 ? 7.757 -10.979 9.515 1.00 56.62 109 TYR A N 1
ATOM 887 C CA . TYR A 1 109 ? 8.725 -9.976 9.998 1.00 56.62 109 TYR A CA 1
ATOM 888 C C . TYR A 1 109 ? 8.584 -8.589 9.333 1.00 56.62 109 TYR A C 1
ATOM 890 O O . TYR A 1 109 ? 9.569 -7.886 9.159 1.00 56.62 109 TYR A O 1
ATOM 898 N N . TRP A 1 110 ? 7.358 -8.164 8.997 1.00 72.06 110 TRP A N 1
ATOM 899 C CA . TRP A 1 110 ? 7.006 -6.790 8.573 1.00 72.06 110 TRP A CA 1
ATOM 900 C C . TRP A 1 110 ? 7.887 -6.210 7.446 1.00 72.06 110 TRP A C 1
ATOM 902 O O . TRP A 1 110 ? 7.621 -6.522 6.290 1.00 72.06 110 TRP A O 1
ATOM 912 N N . CYS A 1 111 ? 8.898 -5.387 7.769 1.00 76.56 111 CYS A N 1
ATOM 913 C CA . CYS A 1 111 ? 9.828 -4.781 6.804 1.00 76.56 111 CYS A CA 1
ATOM 914 C C . CYS A 1 111 ? 10.912 -5.751 6.295 1.00 76.56 111 CYS A C 1
ATOM 916 O O . CYS A 1 111 ? 11.634 -5.398 5.362 1.00 76.56 111 CYS A O 1
ATOM 918 N N . ASP A 1 112 ? 11.014 -6.943 6.904 1.00 72.62 112 ASP A N 1
ATOM 919 C CA . ASP A 1 112 ? 11.897 -8.051 6.518 1.00 72.62 112 ASP A CA 1
ATOM 920 C C . ASP A 1 112 ? 11.193 -9.232 5.811 1.00 72.62 112 ASP A C 1
ATOM 922 O O . ASP A 1 112 ? 11.871 -9.999 5.126 1.00 72.62 112 ASP A O 1
ATOM 926 N N . GLY A 1 113 ? 9.860 -9.371 5.910 1.00 74.00 113 GLY A N 1
ATOM 927 C CA . GLY A 1 113 ? 9.086 -10.137 4.913 1.00 74.00 113 GLY A CA 1
ATOM 928 C C . GLY A 1 113 ? 7.984 -11.082 5.400 1.00 74.00 113 GLY A C 1
ATOM 929 O O . GLY A 1 113 ? 7.629 -11.064 6.582 1.00 74.00 113 GLY A O 1
ATOM 930 N N . GLY A 1 114 ? 7.430 -11.875 4.457 1.00 77.38 114 GLY A N 1
ATOM 931 C CA . GLY A 1 114 ? 6.463 -12.981 4.632 1.00 77.38 114 GLY A CA 1
ATOM 932 C C . GLY A 1 114 ? 5.115 -12.973 3.857 1.00 77.38 114 GLY A C 1
ATOM 933 O O . GLY A 1 114 ? 5.044 -12.524 2.721 1.00 77.38 114 GLY A O 1
ATOM 934 N N . TYR A 1 115 ? 4.088 -13.528 4.513 1.00 82.69 115 TYR A N 1
ATOM 935 C CA . TYR A 1 115 ? 2.755 -14.046 4.129 1.00 82.69 115 TYR A CA 1
ATOM 936 C C . TYR A 1 115 ? 1.585 -13.121 3.721 1.00 82.69 115 TYR A C 1
ATOM 938 O O . TYR A 1 115 ? 0.811 -12.729 4.599 1.00 82.69 115 TYR A O 1
ATOM 946 N N . SER A 1 116 ? 1.301 -12.924 2.426 1.00 84.88 116 SER A N 1
ATOM 947 C CA . SER A 1 116 ? 0.096 -12.189 1.974 1.00 84.88 116 SER A CA 1
ATOM 948 C C . SER A 1 116 ? -1.232 -12.800 2.463 1.00 84.88 116 SER A C 1
ATOM 950 O O . SER A 1 116 ? -2.103 -12.077 2.944 1.00 84.88 116 SER A O 1
ATOM 952 N N . LEU A 1 117 ? -1.389 -14.130 2.396 1.00 85.06 117 LEU A N 1
ATOM 953 C CA . LEU A 1 117 ? -2.586 -14.828 2.893 1.00 85.06 117 LEU A CA 1
ATOM 954 C C . LEU A 1 117 ? -2.716 -14.715 4.421 1.00 85.06 117 LEU A C 1
ATOM 956 O O . LEU A 1 117 ? -3.808 -14.513 4.952 1.00 85.06 117 LEU A O 1
ATOM 960 N N . LYS A 1 118 ? -1.587 -14.760 5.140 1.00 86.75 118 LYS A N 1
ATOM 961 C CA . LYS A 1 118 ? -1.556 -14.633 6.604 1.00 86.75 118 LYS A CA 1
ATOM 962 C C . LYS A 1 118 ? -2.014 -13.248 7.080 1.00 86.75 118 LYS A C 1
ATOM 964 O O . LYS A 1 118 ? -2.584 -13.155 8.164 1.00 86.75 118 LYS A O 1
ATOM 969 N N . ALA A 1 119 ? -1.843 -12.196 6.272 1.00 87.12 119 ALA A N 1
ATOM 970 C CA . ALA A 1 119 ? -2.404 -10.876 6.561 1.00 87.12 119 ALA A CA 1
ATOM 971 C C . ALA A 1 119 ? -3.946 -10.879 6.534 1.00 87.12 119 ALA A C 1
ATOM 973 O O . ALA A 1 119 ? -4.568 -10.328 7.442 1.00 87.12 119 ALA A O 1
ATOM 974 N N . TRP A 1 120 ? -4.564 -11.553 5.557 1.00 87.69 120 TRP A N 1
ATOM 975 C CA . TRP A 1 120 ? -6.024 -11.709 5.484 1.00 87.69 120 TRP A CA 1
ATOM 976 C C . TRP A 1 120 ? -6.577 -12.576 6.619 1.00 87.69 120 TRP A C 1
ATOM 978 O O . TRP A 1 120 ? -7.533 -12.177 7.280 1.00 87.69 120 TRP A O 1
ATOM 988 N N . ILE A 1 121 ? -5.921 -13.700 6.932 1.00 88.88 121 ILE A N 1
ATOM 989 C CA . ILE A 1 121 ? -6.279 -14.545 8.086 1.00 88.88 121 ILE A CA 1
ATOM 990 C C . ILE A 1 121 ? -6.191 -13.743 9.396 1.00 88.88 121 ILE A C 1
ATOM 992 O O . ILE A 1 121 ? -7.086 -13.821 10.238 1.00 88.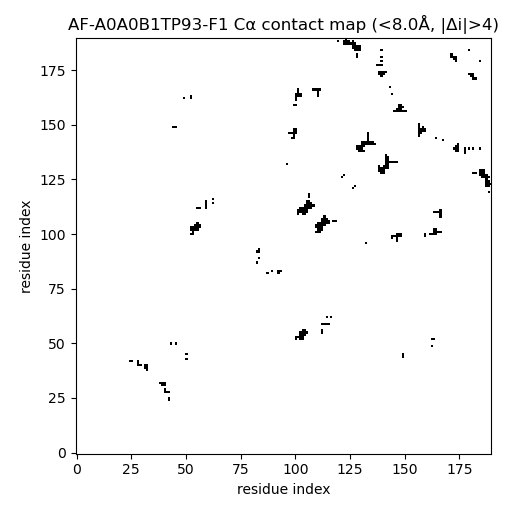88 121 ILE A O 1
ATOM 996 N N . TYR A 1 122 ? -5.144 -12.926 9.569 1.00 90.62 122 TYR A N 1
ATOM 997 C CA . TYR A 1 122 ? -5.029 -12.037 10.726 1.00 90.62 122 TYR A CA 1
ATOM 998 C C . TYR A 1 122 ? -6.166 -11.008 10.770 1.00 90.62 122 TYR A C 1
ATOM 1000 O O . TYR A 1 122 ? -6.727 -10.780 11.841 1.00 90.62 122 TYR A O 1
ATOM 1008 N N . MET A 1 123 ? -6.520 -10.415 9.626 1.00 92.88 123 MET A N 1
ATOM 1009 C CA . MET A 1 123 ? -7.580 -9.412 9.514 1.00 92.88 123 MET A CA 1
ATOM 1010 C C . MET A 1 123 ? -8.960 -9.972 9.893 1.00 92.88 123 MET A C 1
ATOM 1012 O O . MET A 1 123 ? -9.690 -9.318 10.637 1.00 92.88 123 MET A O 1
ATOM 1016 N N . ALA A 1 124 ? -9.289 -11.190 9.458 1.00 91.94 124 ALA A N 1
ATOM 1017 C CA . ALA A 1 124 ? -10.512 -11.883 9.863 1.00 91.94 124 ALA A CA 1
ATOM 1018 C C . ALA A 1 124 ? -10.500 -12.244 11.363 1.00 91.94 124 ALA A C 1
ATOM 1020 O O . ALA A 1 124 ? -11.448 -11.959 12.088 1.00 91.94 124 ALA A O 1
ATOM 1021 N N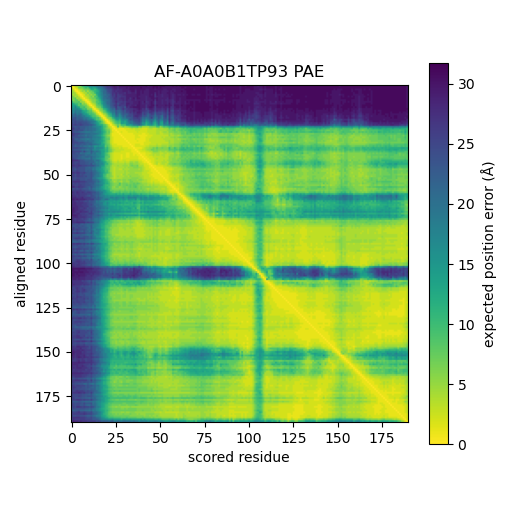 . ALA A 1 125 ? -9.400 -12.816 11.869 1.00 93.38 125 ALA A N 1
ATOM 1022 C CA . ALA A 1 125 ? -9.341 -13.323 13.244 1.00 93.38 125 ALA A CA 1
ATOM 1023 C C . ALA A 1 125 ? -9.158 -12.241 14.331 1.00 93.38 125 ALA A C 1
ATOM 1025 O O . ALA A 1 125 ? -9.603 -12.421 15.464 1.00 93.38 125 ALA A O 1
ATOM 1026 N N . ASN A 1 126 ? -8.460 -11.139 14.033 1.00 94.44 126 ASN A N 1
ATOM 1027 C CA . ASN A 1 126 ? -8.033 -10.147 15.033 1.00 94.44 126 ASN A CA 1
ATOM 1028 C C . ASN A 1 126 ? -8.512 -8.721 14.754 1.00 94.44 126 ASN A C 1
ATOM 1030 O O . ASN A 1 126 ? -8.487 -7.905 15.685 1.00 94.44 126 ASN A O 1
ATOM 1034 N N . GLY A 1 127 ? -8.894 -8.429 13.508 1.00 95.75 127 GLY A N 1
ATOM 1035 C CA . GLY A 1 127 ? -9.200 -7.091 13.020 1.00 95.75 127 GLY A CA 1
ATOM 1036 C C . GLY A 1 127 ? -7.989 -6.153 12.946 1.00 95.75 127 GLY A C 1
ATOM 1037 O O . GLY A 1 127 ? -6.926 -6.392 13.529 1.00 95.75 127 GLY A O 1
ATOM 1038 N N . SER A 1 128 ? -8.172 -5.026 12.262 1.00 95.94 128 SER A N 1
ATOM 1039 C CA . SER A 1 128 ? -7.229 -3.905 12.226 1.00 95.94 128 SER A CA 1
ATOM 1040 C C . SER A 1 128 ? -7.946 -2.604 12.559 1.00 95.94 128 SER A C 1
ATOM 1042 O O . SER A 1 128 ? -9.062 -2.361 12.112 1.00 95.94 128 SER A O 1
ATOM 1044 N N . CYS A 1 129 ? -7.290 -1.742 13.333 1.00 97.38 129 CYS A N 1
ATOM 1045 C CA . CYS A 1 129 ? -7.774 -0.387 13.582 1.00 97.38 129 CYS A CA 1
ATOM 1046 C C . CYS A 1 129 ? -7.625 0.503 12.337 1.00 97.38 129 CYS A C 1
ATOM 1048 O O . CYS A 1 129 ? -6.834 0.189 11.440 1.00 97.38 129 CYS A O 1
ATOM 1050 N N . THR A 1 130 ? -8.299 1.657 12.316 1.00 97.56 130 THR A N 1
ATOM 1051 C CA . THR A 1 130 ? -8.113 2.643 11.243 1.00 97.56 130 THR A CA 1
ATOM 1052 C C . THR A 1 130 ? -6.667 3.142 11.180 1.00 97.56 130 THR A C 1
ATOM 1054 O O . THR A 1 130 ? -5.985 3.324 12.197 1.00 97.56 130 THR A O 1
ATOM 1057 N N . GLY A 1 131 ? -6.195 3.384 9.960 1.00 96.38 131 GLY A N 1
ATOM 1058 C CA . GLY A 1 131 ? -4.845 3.850 9.685 1.00 96.38 131 GLY A CA 1
ATOM 1059 C C . GLY A 1 131 ? -4.786 4.702 8.426 1.00 96.38 131 GLY A C 1
ATOM 1060 O O . GLY A 1 131 ? -5.699 4.689 7.602 1.00 96.38 131 GLY A O 1
ATOM 1061 N N . GLY A 1 132 ? -3.705 5.462 8.308 1.00 95.88 132 GLY A N 1
ATOM 1062 C CA . GLY A 1 132 ? -3.552 6.513 7.309 1.00 95.88 132 GLY A CA 1
ATOM 1063 C C . GLY A 1 132 ? -2.100 6.702 6.885 1.00 95.88 132 GLY A C 1
ATOM 1064 O O . GLY A 1 132 ? -1.221 5.944 7.296 1.00 95.88 132 GLY A O 1
ATOM 1065 N N . ALA A 1 133 ? -1.842 7.724 6.076 1.00 95.00 133 ALA A N 1
ATOM 1066 C CA . ALA A 1 133 ? -0.499 8.158 5.711 1.00 95.00 133 ALA A CA 1
ATOM 1067 C C . ALA A 1 133 ? 0.311 8.606 6.945 1.00 95.00 133 ALA A C 1
ATOM 1069 O O . ALA A 1 133 ? -0.212 8.750 8.056 1.00 95.00 133 ALA A O 1
ATOM 1070 N N . TYR A 1 134 ? 1.610 8.831 6.756 1.00 93.94 134 TYR A N 1
ATOM 1071 C CA . TYR A 1 134 ? 2.478 9.321 7.822 1.00 93.94 134 TYR A CA 1
ATOM 1072 C C . TYR A 1 134 ? 1.966 10.649 8.401 1.00 93.94 134 TYR A C 1
ATOM 1074 O O . TYR A 1 134 ? 1.735 11.614 7.674 1.00 93.94 134 TYR A O 1
ATOM 1082 N N . GLY A 1 135 ? 1.796 10.701 9.724 1.00 93.69 135 GLY A N 1
ATOM 1083 C CA . GLY A 1 135 ? 1.298 11.888 10.427 1.00 93.69 135 GLY A CA 1
ATOM 1084 C C . GLY A 1 135 ? -0.193 12.202 10.226 1.00 93.69 135 GLY A C 1
ATOM 1085 O O . GLY A 1 135 ? -0.644 13.253 10.686 1.00 93.69 135 GLY A O 1
ATOM 1086 N N . GLU A 1 136 ? -0.966 11.323 9.576 1.00 95.69 136 GLU A N 1
ATOM 1087 C CA . GLU A 1 136 ? -2.402 11.525 9.361 1.00 95.69 136 GLU A CA 1
ATOM 1088 C C . GLU A 1 136 ? -3.168 11.604 10.696 1.00 95.69 136 GLU A C 1
ATOM 1090 O O . GLU A 1 136 ? -2.977 10.799 11.615 1.00 95.69 136 GLU A O 1
ATOM 1095 N N . LYS A 1 137 ? -4.042 12.607 10.815 1.00 95.56 137 LYS A N 1
ATOM 1096 C CA . LYS A 1 137 ? -4.879 12.865 11.996 1.00 95.56 137 LYS A CA 1
ATOM 1097 C C . LYS A 1 137 ? -6.275 12.294 11.767 1.00 95.56 137 LYS A C 1
ATOM 1099 O O . LYS A 1 137 ? -6.741 12.255 10.639 1.00 95.56 137 LYS A O 1
ATOM 1104 N N . GLY A 1 138 ? -6.966 11.913 12.840 1.00 95.69 138 GLY A N 1
ATOM 1105 C CA . GLY A 1 138 ? -8.325 11.364 12.731 1.00 95.69 138 GLY A CA 1
ATOM 1106 C C . GLY A 1 138 ? -8.385 9.875 12.366 1.00 95.69 138 GLY A C 1
ATOM 1107 O O . GLY A 1 138 ? -9.469 9.364 12.117 1.00 95.69 138 GLY A O 1
ATOM 1108 N N . VAL A 1 139 ? -7.250 9.171 12.422 1.00 96.94 139 VAL A N 1
ATOM 1109 C CA . VAL A 1 139 ? -7.137 7.702 12.336 1.00 96.94 139 VAL A CA 1
ATOM 1110 C C . VAL A 1 139 ? -6.495 7.147 13.610 1.00 96.94 139 VAL A C 1
ATOM 1112 O O . VAL A 1 139 ? -5.724 7.853 14.264 1.00 96.94 139 VAL A O 1
ATOM 1115 N N . CYS A 1 140 ? -6.750 5.892 13.978 1.00 98.19 140 CYS A N 1
ATOM 1116 C CA . CYS A 1 140 ? -6.158 5.312 15.184 1.00 98.19 140 CYS A CA 1
ATOM 1117 C C . CYS A 1 140 ? -4.628 5.195 15.065 1.00 98.19 140 CYS A C 1
ATOM 1119 O O . CYS A 1 140 ? -3.909 5.626 15.973 1.00 98.19 140 CYS A O 1
ATOM 1121 N N . LYS A 1 141 ? -4.105 4.652 13.956 1.00 97.12 141 LYS A N 1
ATOM 1122 C CA . LYS A 1 141 ? -2.661 4.431 13.753 1.00 97.12 141 LYS A CA 1
ATOM 1123 C C . LYS A 1 141 ? -2.196 4.885 12.358 1.00 97.12 141 LYS A C 1
ATOM 1125 O O . LYS A 1 141 ? -2.268 4.095 11.419 1.00 97.12 141 LYS A O 1
ATOM 1130 N N . PRO A 1 142 ? -1.701 6.129 12.197 1.00 96.69 142 PRO A N 1
ATOM 1131 C CA . PRO A 1 142 ? -1.043 6.538 10.956 1.00 96.69 142 PRO A CA 1
ATOM 1132 C C . PRO A 1 142 ? 0.224 5.706 10.710 1.00 96.69 142 PRO A C 1
ATOM 1134 O O . PRO A 1 142 ? 0.804 5.155 11.653 1.00 96.69 142 PRO A O 1
ATOM 1137 N N . TYR A 1 143 ? 0.653 5.619 9.449 1.00 94.75 143 TYR A N 1
ATOM 1138 C CA . TYR A 1 143 ? 1.846 4.870 9.060 1.00 94.75 143 TYR A CA 1
ATOM 1139 C C . TYR A 1 143 ? 3.092 5.380 9.799 1.00 94.75 143 TYR A C 1
ATOM 1141 O O . TYR A 1 143 ? 3.246 6.580 10.032 1.00 94.75 143 TYR A O 1
ATOM 1149 N N . ALA A 1 144 ? 3.965 4.458 10.209 1.00 92.88 144 ALA A N 1
ATOM 1150 C CA . ALA A 1 144 ? 5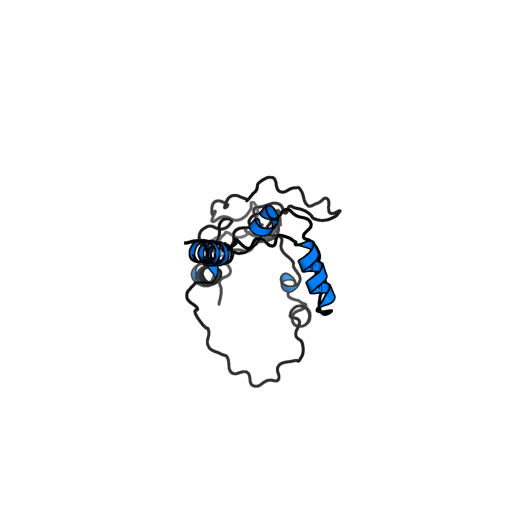.056 4.757 11.139 1.00 92.88 144 ALA A CA 1
ATOM 1151 C C . ALA A 1 144 ? 6.238 5.494 10.492 1.00 92.88 144 ALA A C 1
ATOM 1153 O O . ALA A 1 144 ? 6.974 6.190 11.192 1.00 92.88 144 ALA A O 1
ATOM 1154 N N . PHE A 1 145 ? 6.422 5.336 9.181 1.00 91.25 145 PHE A N 1
ATOM 1155 C CA . PHE A 1 145 ? 7.582 5.843 8.454 1.00 91.25 145 PHE A CA 1
ATOM 1156 C C . PHE A 1 145 ? 7.203 7.023 7.578 1.00 91.25 145 PHE A C 1
ATOM 1158 O O . PHE A 1 145 ? 6.190 6.990 6.881 1.00 91.25 145 PHE A O 1
ATOM 1165 N N . HIS A 1 146 ? 8.038 8.054 7.601 1.00 90.94 146 HIS A N 1
ATOM 1166 C CA . HIS A 1 146 ? 7.924 9.161 6.670 1.00 90.94 146 HIS A CA 1
ATOM 1167 C C . HIS A 1 146 ? 8.257 8.661 5.253 1.00 90.94 146 HIS A C 1
ATOM 1169 O O . HIS A 1 146 ? 9.253 7.949 5.096 1.00 90.94 146 HIS A O 1
ATOM 1175 N N . PRO A 1 147 ? 7.466 9.003 4.222 1.00 89.50 147 PRO A N 1
ATOM 1176 C CA . PRO A 1 147 ? 7.738 8.551 2.863 1.00 89.50 147 PRO A CA 1
ATOM 1177 C C . PRO A 1 147 ? 9.065 9.127 2.348 1.00 89.50 147 PRO A C 1
ATOM 1179 O O . PRO A 1 147 ? 9.471 10.235 2.716 1.00 89.50 147 PRO A O 1
ATOM 1182 N N . CYS A 1 148 ? 9.783 8.349 1.540 1.00 86.81 148 CYS A N 1
ATOM 1183 C CA . CYS A 1 148 ? 11.165 8.653 1.172 1.00 86.81 148 CYS A CA 1
ATOM 1184 C C . CYS A 1 148 ? 11.550 8.077 -0.196 1.00 86.81 148 CYS A C 1
ATOM 1186 O O . CYS A 1 148 ? 10.897 7.183 -0.739 1.00 86.81 148 CYS A O 1
ATOM 1188 N N . GLY A 1 149 ? 12.659 8.570 -0.744 1.00 80.94 149 GLY A N 1
ATOM 1189 C CA . GLY A 1 149 ? 13.246 8.092 -1.991 1.00 80.94 149 GLY A CA 1
ATOM 1190 C C . GLY A 1 149 ? 13.105 9.087 -3.140 1.00 80.94 149 GLY A C 1
ATOM 1191 O O . GLY A 1 149 ? 12.939 10.288 -2.943 1.00 80.94 149 GLY A O 1
ATOM 1192 N N . LYS A 1 150 ? 13.228 8.591 -4.372 1.00 77.62 150 LYS A N 1
ATOM 1193 C CA . LYS A 1 150 ? 13.442 9.432 -5.558 1.00 77.62 150 LYS A CA 1
ATOM 1194 C C . LYS A 1 150 ? 12.136 9.938 -6.175 1.00 77.62 150 LYS A C 1
ATOM 1196 O O . LYS A 1 150 ? 11.687 9.430 -7.199 1.00 77.62 150 LYS A O 1
ATOM 1201 N N . HIS A 1 151 ? 11.575 10.989 -5.584 1.00 74.38 151 HIS A N 1
ATOM 1202 C CA . HIS A 1 151 ? 10.288 11.581 -5.976 1.00 74.38 151 HIS A CA 1
ATOM 1203 C C . HIS A 1 151 ? 10.430 12.909 -6.745 1.00 74.38 151 HIS A C 1
ATOM 1205 O O . HIS A 1 151 ? 9.868 13.934 -6.368 1.00 74.38 151 HIS A O 1
ATOM 1211 N N . GLY A 1 152 ? 11.167 12.905 -7.861 1.00 74.19 152 GLY A N 1
ATOM 1212 C CA . GLY A 1 152 ? 11.248 14.048 -8.789 1.00 74.19 152 GLY A CA 1
ATOM 1213 C C . GLY A 1 152 ? 11.594 15.384 -8.108 1.00 74.19 152 GLY A C 1
ATOM 1214 O O . GLY A 1 152 ? 12.613 15.484 -7.436 1.00 74.19 152 GLY A O 1
ATOM 1215 N N . ASN A 1 153 ? 10.730 16.394 -8.275 1.00 74.06 153 ASN A N 1
ATOM 1216 C CA . ASN A 1 153 ? 10.853 17.716 -7.637 1.00 74.06 153 ASN A CA 1
ATOM 1217 C C . ASN A 1 153 ? 9.991 17.856 -6.358 1.00 74.06 153 ASN A C 1
ATOM 1219 O O . ASN A 1 153 ? 9.675 18.973 -5.947 1.00 74.06 153 ASN A O 1
ATOM 1223 N N . GLN A 1 154 ? 9.530 16.755 -5.755 1.00 79.31 154 GLN A N 1
ATOM 1224 C CA . GLN A 1 154 ? 8.593 16.791 -4.627 1.00 79.31 154 GLN A CA 1
ATOM 1225 C C . GLN A 1 154 ? 9.343 16.902 -3.292 1.00 79.31 154 GLN A C 1
ATOM 1227 O O . GLN A 1 154 ? 9.778 15.909 -2.719 1.00 79.31 154 GLN A O 1
ATOM 1232 N N . THR A 1 155 ? 9.446 18.124 -2.764 1.00 78.38 155 THR A N 1
ATOM 1233 C CA . THR A 1 155 ? 10.184 18.446 -1.524 1.00 78.38 155 THR A CA 1
ATOM 1234 C C . THR A 1 155 ? 9.617 17.819 -0.248 1.00 78.38 155 THR A C 1
ATOM 1236 O O . THR A 1 155 ? 10.291 17.828 0.778 1.00 78.38 155 THR A O 1
ATOM 1239 N N . TYR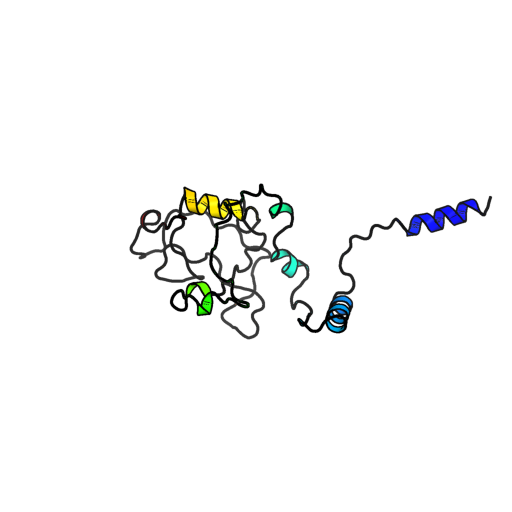 A 1 156 ? 8.399 17.268 -0.292 1.00 84.31 156 TYR A N 1
ATOM 1240 C CA . TYR A 1 156 ? 7.833 16.498 0.817 1.00 84.31 156 TYR A CA 1
ATOM 1241 C C . TYR A 1 156 ? 8.585 15.183 1.059 1.00 84.31 156 TYR A C 1
ATOM 1243 O O . TYR A 1 156 ? 8.576 14.701 2.180 1.00 84.31 156 TYR A O 1
ATOM 1251 N N . TYR A 1 157 ? 9.253 14.609 0.056 1.00 84.38 157 TYR A N 1
ATOM 1252 C CA . TYR A 1 157 ? 9.925 13.317 0.184 1.00 84.38 157 TYR A CA 1
ATOM 1253 C C . TYR A 1 157 ? 11.425 13.517 0.411 1.00 84.38 157 TYR A C 1
ATOM 1255 O O . TYR A 1 157 ? 12.114 14.121 -0.409 1.00 84.38 157 TYR A O 1
ATOM 1263 N N . GLY A 1 158 ? 11.930 12.997 1.529 1.00 82.25 158 GLY A N 1
ATOM 1264 C CA . GLY A 1 158 ? 13.359 13.011 1.848 1.00 82.25 158 GLY A CA 1
ATOM 1265 C C . GLY A 1 158 ? 14.114 11.812 1.270 1.00 82.25 158 GLY A C 1
ATOM 1266 O O . GLY A 1 158 ? 13.519 10.854 0.768 1.00 82.25 158 GLY A O 1
ATOM 1267 N N . GLU A 1 159 ? 15.439 11.821 1.401 1.00 82.12 159 GLU A N 1
ATOM 1268 C CA . GLU A 1 159 ? 16.238 10.609 1.199 1.00 82.12 159 GLU A CA 1
ATOM 1269 C C . GLU A 1 159 ? 15.900 9.553 2.264 1.00 82.12 159 GLU A C 1
ATOM 1271 O O . GLU A 1 159 ? 15.612 9.874 3.419 1.00 82.12 159 GLU A O 1
ATOM 1276 N N . CYS A 1 160 ? 15.934 8.274 1.886 1.00 80.56 160 CYS A N 1
ATOM 1277 C CA . CYS A 1 160 ? 15.749 7.183 2.839 1.00 80.56 160 CYS A CA 1
ATOM 1278 C C . CYS A 1 160 ? 17.023 7.027 3.685 1.00 80.56 160 CYS A C 1
ATOM 1280 O O . CYS A 1 160 ? 18.065 6.628 3.171 1.00 80.56 160 CYS A O 1
ATOM 1282 N N . LEU A 1 161 ? 16.938 7.326 4.986 1.00 79.69 161 LEU A N 1
ATOM 1283 C CA . LEU A 1 161 ? 18.095 7.392 5.898 1.00 79.69 161 LEU A CA 1
ATOM 1284 C C . LEU A 1 161 ? 18.728 6.028 6.233 1.00 79.69 161 LEU A C 1
ATOM 1286 O O . LEU A 1 161 ? 19.780 5.970 6.869 1.00 79.69 161 LEU A O 1
ATOM 1290 N N . ARG A 1 162 ? 18.072 4.926 5.859 1.00 75.19 162 ARG A N 1
ATOM 1291 C CA . ARG A 1 162 ? 18.474 3.541 6.136 1.00 75.19 162 ARG A CA 1
ATOM 1292 C C . ARG A 1 162 ? 18.249 2.677 4.906 1.00 75.19 162 ARG A C 1
ATOM 1294 O O . ARG A 1 162 ? 17.351 2.959 4.117 1.00 75.19 162 ARG A O 1
ATOM 1301 N N . GLU A 1 163 ? 19.000 1.581 4.789 1.00 72.31 163 GLU A N 1
ATOM 1302 C CA . GLU A 1 163 ? 18.824 0.593 3.709 1.00 72.31 163 GLU A CA 1
ATOM 1303 C C . GLU A 1 163 ? 17.526 -0.221 3.822 1.00 72.31 163 GLU A C 1
ATOM 1305 O O . GLU A 1 163 ? 17.028 -0.710 2.812 1.00 72.31 163 GLU A O 1
ATOM 1310 N N . SER A 1 164 ? 16.980 -0.340 5.032 1.00 78.12 164 SER A N 1
ATOM 1311 C CA . SER A 1 164 ? 15.623 -0.800 5.333 1.00 78.12 164 SER A CA 1
ATOM 1312 C C . SER A 1 164 ? 15.194 -0.163 6.651 1.00 78.12 164 SER A C 1
ATOM 1314 O O . SER A 1 164 ? 16.031 0.055 7.531 1.00 78.12 164 SER A O 1
ATOM 1316 N N . GLU A 1 165 ? 13.906 0.116 6.809 1.00 84.38 165 GLU A N 1
ATOM 1317 C CA . GLU A 1 165 ? 13.355 0.498 8.105 1.00 84.38 165 GLU A CA 1
ATOM 1318 C C . GLU A 1 165 ? 13.218 -0.703 9.047 1.00 84.38 165 GLU A C 1
ATOM 1320 O O . GLU A 1 165 ? 13.015 -1.840 8.616 1.00 84.38 165 GLU A O 1
ATOM 1325 N N . GLU A 1 166 ? 13.325 -0.434 10.349 1.00 84.88 166 GLU A N 1
ATOM 1326 C CA . GLU A 1 166 ? 13.101 -1.428 11.399 1.00 84.88 166 GLU A CA 1
ATOM 1327 C C . GLU A 1 166 ? 11.607 -1.590 11.692 1.00 84.88 166 GLU A C 1
ATOM 1329 O O . GLU A 1 166 ? 10.880 -0.614 11.886 1.00 84.88 166 GLU A O 1
ATOM 1334 N N . THR A 1 167 ? 11.169 -2.842 11.819 1.00 86.31 167 THR A N 1
ATOM 1335 C CA . THR A 1 167 ? 9.810 -3.217 12.229 1.00 86.31 167 THR A CA 1
ATOM 1336 C C . THR A 1 167 ? 9.340 -2.446 13.477 1.00 86.31 167 THR A C 1
ATOM 1338 O O . THR A 1 167 ? 9.923 -2.615 14.556 1.00 86.31 167 THR A O 1
ATOM 1341 N N . PRO A 1 168 ? 8.257 -1.643 13.406 1.00 89.06 168 PRO A N 1
ATOM 1342 C CA . PRO A 1 168 ? 7.779 -0.893 14.560 1.00 89.06 168 PRO A CA 1
ATOM 1343 C C . PRO A 1 168 ? 7.246 -1.838 15.638 1.00 89.06 168 PRO A C 1
ATOM 1345 O O . PRO A 1 168 ? 6.490 -2.768 15.357 1.00 89.06 168 PRO A O 1
ATOM 1348 N N . LYS A 1 169 ? 7.571 -1.570 16.908 1.00 90.56 169 LYS A N 1
ATOM 1349 C CA . LYS A 1 169 ? 7.002 -2.333 18.030 1.00 90.56 169 LYS A CA 1
ATOM 1350 C C . LYS A 1 169 ? 5.475 -2.228 18.016 1.00 90.56 169 LYS A C 1
ATOM 1352 O O . LYS A 1 169 ? 4.935 -1.119 18.049 1.00 90.56 169 LYS A O 1
ATOM 1357 N N . CYS A 1 170 ? 4.790 -3.371 18.042 1.00 91.56 170 CYS A N 1
ATOM 1358 C CA . CYS A 1 170 ? 3.335 -3.418 18.150 1.00 91.56 170 CYS A CA 1
ATOM 1359 C C . CYS A 1 170 ? 2.863 -2.681 19.418 1.00 91.56 170 CYS A C 1
ATOM 1361 O O . CYS A 1 170 ? 3.371 -2.909 20.516 1.00 91.56 170 CYS A O 1
ATOM 1363 N N . ARG A 1 171 ? 1.893 -1.772 19.260 1.00 93.69 171 ARG A N 1
ATOM 1364 C CA . ARG A 1 171 ? 1.275 -1.009 20.354 1.00 93.69 171 ARG A CA 1
ATOM 1365 C C . ARG A 1 171 ? -0.236 -1.005 20.163 1.00 93.69 171 ARG A C 1
ATOM 1367 O O . ARG A 1 171 ? -0.722 -0.368 19.225 1.00 93.69 171 ARG A O 1
ATOM 1374 N N . ARG A 1 172 ? -0.960 -1.648 21.084 1.00 95.56 172 ARG A N 1
ATOM 1375 C CA . ARG A 1 172 ? -2.435 -1.711 21.143 1.00 95.56 172 ARG A CA 1
ATOM 1376 C C . ARG A 1 172 ? -3.036 -0.397 21.669 1.00 95.56 172 ARG A C 1
ATOM 1378 O O . ARG A 1 172 ? -3.750 -0.366 22.663 1.00 95.56 172 ARG A O 1
ATOM 1385 N N . MET A 1 173 ? -2.654 0.716 21.044 1.00 96.56 173 MET A N 1
ATOM 1386 C CA . MET A 1 173 ? -3.053 2.074 21.415 1.00 96.56 173 MET A CA 1
ATOM 1387 C C . MET A 1 173 ? -3.050 2.985 20.181 1.00 96.56 173 MET A C 1
ATOM 1389 O O . MET A 1 173 ? -2.133 2.911 19.350 1.00 96.56 173 MET A O 1
ATOM 1393 N N . CYS A 1 174 ? -4.070 3.837 20.082 1.00 97.94 174 CYS A N 1
ATOM 1394 C CA . CYS A 1 174 ? -4.203 4.856 19.043 1.00 97.94 174 CYS A CA 1
ATOM 1395 C C . CYS A 1 174 ? -3.308 6.079 19.306 1.00 97.94 174 CYS A C 1
ATOM 1397 O O . CYS A 1 174 ? -2.680 6.195 20.361 1.00 97.94 174 CYS A O 1
ATOM 1399 N N . GLN A 1 175 ? -3.246 7.004 18.345 1.00 96.31 175 GLN A N 1
ATOM 1400 C CA . GLN A 1 175 ? -2.585 8.295 18.527 1.00 96.31 175 GLN A CA 1
ATOM 1401 C C . GLN A 1 175 ? -3.254 9.138 19.629 1.00 96.31 175 GLN A C 1
ATOM 1403 O O . GLN A 1 175 ? -4.443 8.998 19.925 1.00 96.31 175 GLN A O 1
ATOM 1408 N N . PHE A 1 176 ? -2.480 10.032 20.246 1.00 94.75 176 PHE A N 1
ATOM 1409 C CA . PHE A 1 176 ? -2.976 10.918 21.298 1.00 94.75 176 PHE A CA 1
ATOM 1410 C C . PHE A 1 176 ? -4.128 11.800 20.783 1.00 94.75 176 PHE A C 1
ATOM 1412 O O . PHE A 1 176 ? -4.042 12.350 19.688 1.00 94.75 176 PHE A O 1
ATOM 1419 N N . ARG A 1 177 ? -5.188 11.949 21.592 1.00 94.19 177 ARG A N 1
ATOM 1420 C CA . ARG A 1 177 ? -6.458 12.637 21.259 1.00 94.19 177 ARG A CA 1
ATOM 1421 C C . ARG A 1 177 ? -7.323 11.976 20.172 1.00 94.19 177 ARG A C 1
ATOM 1423 O O . ARG A 1 177 ? -8.323 12.569 19.780 1.00 94.19 177 ARG A O 1
ATOM 1430 N N . TYR A 1 178 ? -7.006 10.763 19.714 1.00 97.50 178 TYR A N 1
ATOM 1431 C CA . TYR A 1 178 ? -7.968 9.974 18.940 1.00 97.50 178 TYR A CA 1
ATOM 1432 C C . TYR A 1 178 ? -9.158 9.561 19.840 1.00 97.50 178 TYR A C 1
ATOM 1434 O O . TYR A 1 178 ? -8.912 9.157 20.978 1.00 97.50 178 TYR A O 1
ATOM 1442 N N . PRO A 1 179 ? -10.427 9.686 19.397 1.00 96.44 179 PRO A N 1
ATOM 1443 C CA . PRO A 1 179 ? -11.583 9.589 20.297 1.00 96.44 179 PRO A CA 1
ATOM 1444 C C . PRO A 1 179 ? -11.967 8.165 20.724 1.00 96.44 179 PRO A C 1
ATOM 1446 O O . PRO A 1 179 ? -12.626 8.018 21.750 1.00 96.44 179 PRO A O 1
ATOM 1449 N N . LYS A 1 180 ? -11.578 7.124 19.975 1.00 97.69 180 LYS A N 1
ATOM 1450 C CA . LYS A 1 180 ? -11.858 5.717 20.319 1.00 97.69 180 LYS A CA 1
ATOM 1451 C C . LYS A 1 180 ? -10.628 5.023 20.907 1.00 97.69 180 LYS A C 1
ATOM 1453 O O . LYS A 1 180 ? -9.492 5.398 20.607 1.00 97.69 180 LYS A O 1
ATOM 1458 N N . LYS A 1 181 ? -10.827 3.953 21.681 1.00 97.75 181 LYS A N 1
ATOM 1459 C CA . LYS A 1 181 ? -9.732 3.040 22.054 1.00 97.75 181 LYS A CA 1
ATOM 1460 C C . LYS A 1 181 ? -9.350 2.136 20.878 1.00 97.75 181 LYS A C 1
ATOM 1462 O O . LYS A 1 181 ? -10.135 1.906 19.968 1.00 97.75 181 LYS A O 1
ATOM 1467 N N . TYR A 1 182 ? -8.146 1.567 20.932 1.00 97.88 182 TYR A N 1
ATOM 1468 C CA . TYR A 1 182 ? -7.608 0.724 19.855 1.00 97.88 182 TYR A CA 1
ATOM 1469 C C . TYR A 1 182 ? -8.464 -0.515 19.543 1.00 97.88 182 TYR A C 1
ATOM 1471 O O . TYR A 1 182 ? -8.641 -0.824 18.372 1.00 97.88 182 TYR A O 1
ATOM 1479 N N . GLU A 1 183 ? -9.027 -1.196 20.549 1.00 97.50 183 GLU A N 1
ATOM 1480 C CA . GLU A 1 183 ? -9.921 -2.342 20.296 1.00 97.50 183 GLU A CA 1
ATOM 1481 C C . GLU A 1 183 ? -11.316 -1.907 19.803 1.00 97.50 183 GLU A C 1
ATOM 1483 O O . GLU A 1 183 ? -11.940 -2.635 19.045 1.00 97.50 183 GLU A O 1
ATOM 1488 N N . GLU A 1 184 ? -11.788 -0.712 20.185 1.00 97.75 184 GLU A N 1
ATOM 1489 C CA . GLU A 1 184 ? -13.088 -0.143 19.766 1.00 97.75 184 GLU A CA 1
ATOM 1490 C C . GLU A 1 184 ? -13.066 0.387 18.321 1.00 97.75 184 GLU A C 1
ATOM 1492 O O . GLU A 1 184 ? -14.111 0.661 17.735 1.00 97.75 184 GLU A O 1
ATOM 1497 N N . ASP A 1 185 ? -11.874 0.582 17.754 1.00 98.12 185 ASP A N 1
ATOM 1498 C CA . ASP A 1 185 ? -11.682 1.046 16.379 1.00 98.12 185 ASP A CA 1
ATOM 1499 C C . ASP A 1 185 ? -11.297 -0.075 15.404 1.00 98.12 185 ASP A C 1
ATOM 1501 O O . ASP A 1 185 ? -11.026 0.186 14.233 1.00 98.12 185 ASP A O 1
ATOM 1505 N N . LYS A 1 186 ? -11.255 -1.328 15.869 1.00 97.44 186 LYS A N 1
ATOM 1506 C CA . LYS A 1 186 ? -10.996 -2.469 14.996 1.00 97.44 186 LYS A CA 1
ATOM 1507 C C . LYS A 1 186 ? -12.161 -2.718 14.048 1.00 97.44 186 LYS A C 1
ATOM 1509 O O . LYS A 1 186 ? -13.287 -2.965 14.468 1.00 97.44 186 LYS A O 1
ATOM 1514 N N . ILE A 1 187 ? -11.826 -2.725 12.769 1.00 96.56 187 ILE A N 1
ATOM 1515 C CA . ILE A 1 187 ? -12.615 -3.294 11.685 1.00 96.56 187 ILE A CA 1
ATOM 1516 C C . ILE A 1 187 ? -12.148 -4.746 11.532 1.00 96.56 187 ILE A C 1
ATOM 1518 O O . ILE A 1 187 ? -10.962 -5.027 11.719 1.00 96.56 187 ILE A O 1
ATOM 1522 N N . TYR A 1 188 ? -13.052 -5.662 11.207 1.00 95.50 188 TYR A N 1
ATOM 1523 C CA . TYR A 1 188 ? -12.752 -7.075 10.963 1.00 95.50 188 TYR A CA 1
ATOM 1524 C C . TYR A 1 188 ? -13.014 -7.399 9.488 1.00 95.50 188 TYR A C 1
ATOM 1526 O O . TYR A 1 188 ? -13.766 -6.683 8.829 1.00 95.50 188 TYR A O 1
ATOM 1534 N N . GLY A 1 189 ? -12.340 -8.420 8.957 1.00 84.25 189 GLY A N 1
ATOM 1535 C CA . GLY A 1 189 ? -12.725 -8.997 7.668 1.00 84.25 189 GLY A CA 1
ATOM 1536 C C . GLY A 1 189 ? -13.963 -9.873 7.854 1.00 84.25 189 GLY A C 1
ATOM 1537 O O . GLY A 1 189 ? -13.952 -10.714 8.753 1.00 84.25 189 GLY A O 1
ATOM 1538 N N . GLU A 1 190 ? -14.989 -9.645 7.034 1.00 65.00 190 GLU A N 1
ATOM 1539 C CA . GLU A 1 190 ? -16.169 -10.514 6.881 1.00 65.00 190 GLU A CA 1
ATOM 1540 C C . GLU A 1 190 ? -15.928 -11.561 5.781 1.00 65.00 190 GLU A C 1
ATOM 1542 O O . GLU A 1 190 ? -15.253 -11.207 4.783 1.00 65.00 190 GLU A O 1
#

Secondary structure (DSSP, 8-state):
-HHHHHHHHHHTTTT-------S-HHHHHHHHHHH-SSS-----SS-HHHHHTTSPPGGGS-S---PPPPP---SPPPS---HHHH-TT-GGGT-----TT--S-SBBSTTS-B-HHHHHHHHHHH-EE-EESTT-SSSSEE-SS--BS--TT-TTPBP-SSSSPPPPPP-S-PPTT-SS-TTTTEE---

Sequence (190 aa):
TNAVLALVAIISLDVVAIERRPQDIPGIVDYINKKQSLFKADIPKMSYKEFKSRLIDDKYFEDERVYGDEVAFNGEIPESFDARKQWPECESIRIIRDQANCGRNYYLYWCDGGYSLKAWIYMAANGSCTGGAYGEKGVCKPYAFHPCGKHGNQTYYGECLRESEETPKCRRMCQFRYPKKYEEDKIYGE

Nearest PDB structures (foldseek):
  3pbh-assembly1_A  TM=8.310E-01  e=2.178E-08  Homo sapiens
  4i05-assembly1_A  TM=8.563E-01  e=3.309E-07  Schistosoma mansoni
  3s3r-assembly2_B  TM=8.487E-01  e=5.627E-07  Schistosoma mansoni
  3cbk-assembly1_A  TM=7.855E-01  e=5.265E-07  Homo sapiens
  4i04-assembly4_D  TM=7.436E-01  e=5.627E-07  Schistosoma mansoni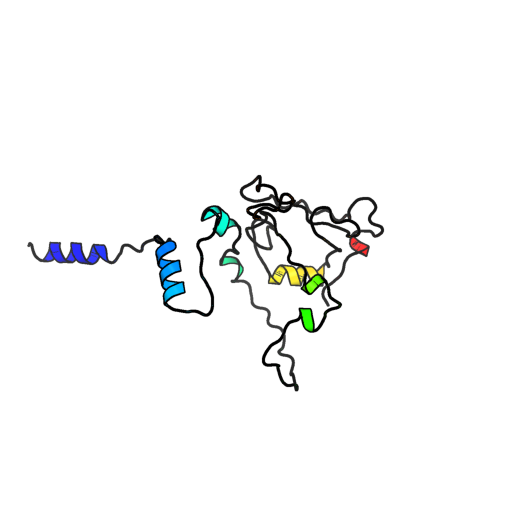

pLDDT: mean 82.18, std 16.51, range [41.69, 98.19]

Foldseek 3Di:
DPPVVVVVVVVVVVPPPPPPDVPCPPVVQVVVVVPDDPDHDDDPPDDPLLVVLQDEDPVQVPDDDDDDDDDDDPDDDDPDDDVCVVCVVPCVSVDDAAPASLHHDDPDFRSVYHYPVVVQVCQAPPFFFFEDDPPDPQGFYYDDDQHEDDDDPDPSHYHRPDNHDHDDPDDQGGDPPRPDGSSRRGDGDD

InterPro domains:
  IPR038765 Papain-like cysteine peptidase superfamily [SSF54001] (29-189)

Organism: Oesophagostomum dentatum (NCBI:txid61180)